Protein AF-A0A7S3LJP5-F1 (afdb_monomer_lite)

pLDDT: mean 74.24, std 19.06, range [26.47, 93.88]

Structure (mmCIF, N/CA/C/O backbone):
data_AF-A0A7S3LJP5-F1
#
_entry.id   AF-A0A7S3LJP5-F1
#
loop_
_atom_site.group_PDB
_atom_site.id
_atom_site.type_symbol
_atom_site.label_atom_id
_atom_site.label_alt_id
_atom_site.label_comp_id
_atom_site.label_asym_id
_atom_site.label_entity_id
_atom_site.label_seq_id
_atom_site.pdbx_PDB_ins_code
_atom_site.Cartn_x
_atom_site.Cartn_y
_atom_site.Cartn_z
_atom_site.occupancy
_atom_site.B_iso_or_equiv
_atom_site.auth_seq_id
_atom_site.auth_comp_id
_atom_site.auth_asym_id
_atom_site.auth_atom_id
_atom_site.pdbx_PDB_model_num
ATOM 1 N N . ARG A 1 1 ? -0.929 -14.213 -9.282 1.00 61.06 1 ARG A N 1
ATOM 2 C CA . ARG A 1 1 ? -0.281 -12.940 -9.668 1.00 61.06 1 ARG A CA 1
ATOM 3 C C . ARG A 1 1 ? 0.395 -12.450 -8.406 1.00 61.06 1 ARG A C 1
ATOM 5 O O . ARG A 1 1 ? -0.305 -12.354 -7.408 1.00 61.06 1 ARG A O 1
ATOM 12 N N . GLY A 1 2 ? 1.720 -12.349 -8.430 1.00 76.56 2 GLY A N 1
ATOM 13 C CA . GLY A 1 2 ? 2.537 -12.112 -7.245 1.00 76.56 2 GLY A CA 1
ATOM 14 C C . GLY A 1 2 ? 2.645 -10.634 -6.902 1.00 76.56 2 GLY A C 1
ATOM 15 O O . GLY A 1 2 ? 3.694 -10.044 -7.116 1.00 76.56 2 GLY A O 1
ATOM 16 N N . TRP A 1 3 ? 1.520 -10.016 -6.555 1.00 84.81 3 TRP A N 1
ATOM 17 C CA . TRP A 1 3 ? 1.423 -8.568 -6.349 1.00 84.81 3 TRP A CA 1
ATOM 18 C C . TRP A 1 3 ? 1.433 -8.180 -4.873 1.00 84.81 3 TRP A C 1
ATOM 20 O O . TRP A 1 3 ? 1.484 -6.995 -4.557 1.00 84.81 3 TRP A O 1
ATOM 30 N N . LEU A 1 4 ? 1.369 -9.147 -3.955 1.00 87.12 4 LEU A N 1
ATOM 31 C CA . LEU A 1 4 ? 1.368 -8.842 -2.526 1.00 87.12 4 LEU A CA 1
ATOM 32 C C . LEU A 1 4 ? 2.682 -8.193 -2.099 1.00 87.12 4 LEU A C 1
ATOM 34 O O . LEU A 1 4 ? 2.665 -7.384 -1.177 1.00 87.12 4 LEU A O 1
ATOM 38 N N . ILE A 1 5 ? 3.780 -8.483 -2.802 1.00 85.94 5 ILE A N 1
ATOM 39 C CA . ILE A 1 5 ? 5.076 -7.844 -2.565 1.00 85.94 5 ILE A CA 1
ATOM 40 C C . ILE A 1 5 ? 5.064 -6.319 -2.697 1.00 85.94 5 ILE A C 1
ATOM 42 O O . ILE A 1 5 ? 5.800 -5.658 -1.972 1.00 85.94 5 ILE A O 1
ATOM 46 N N . ASP A 1 6 ? 4.183 -5.771 -3.531 1.00 86.81 6 ASP A N 1
ATOM 47 C CA . ASP A 1 6 ? 4.029 -4.325 -3.705 1.00 86.81 6 ASP A CA 1
ATOM 48 C C . ASP A 1 6 ? 2.827 -3.790 -2.912 1.00 86.81 6 ASP A C 1
ATOM 50 O O . ASP A 1 6 ? 2.878 -2.720 -2.303 1.00 86.81 6 ASP A O 1
ATOM 54 N N . VAL A 1 7 ? 1.729 -4.553 -2.886 1.00 89.94 7 VAL A N 1
ATOM 55 C CA . VAL A 1 7 ? 0.455 -4.116 -2.299 1.00 89.94 7 VAL A CA 1
ATOM 56 C C . VAL A 1 7 ? 0.492 -4.101 -0.771 1.00 89.94 7 VAL A C 1
ATOM 58 O O . VAL A 1 7 ? -0.089 -3.197 -0.172 1.00 89.94 7 VAL A O 1
ATOM 61 N N . VAL A 1 8 ? 1.158 -5.065 -0.122 1.00 91.62 8 VAL A N 1
ATOM 62 C CA . VAL A 1 8 ? 1.223 -5.124 1.350 1.00 91.62 8 VAL A CA 1
ATOM 63 C C . VAL A 1 8 ? 1.988 -3.925 1.923 1.00 91.62 8 VAL A C 1
ATOM 65 O O . VAL A 1 8 ? 1.400 -3.231 2.755 1.00 91.62 8 VAL A O 1
ATOM 68 N N . PRO A 1 9 ? 3.218 -3.598 1.467 1.00 89.94 9 PRO A N 1
ATOM 69 C CA . PRO A 1 9 ? 3.922 -2.405 1.945 1.00 89.94 9 PRO A CA 1
ATOM 70 C C . PRO A 1 9 ? 3.154 -1.110 1.662 1.00 89.94 9 PRO A C 1
ATOM 72 O O . PRO A 1 9 ? 3.100 -0.215 2.504 1.00 89.94 9 PRO A O 1
ATOM 75 N N . PHE A 1 10 ? 2.507 -1.014 0.498 1.00 90.50 10 PHE A N 1
ATOM 76 C CA . PHE A 1 10 ? 1.682 0.140 0.148 1.00 90.50 10 PHE A CA 1
ATOM 77 C C . PHE A 1 10 ? 0.509 0.331 1.119 1.00 90.50 10 PHE A C 1
ATOM 79 O O . PHE A 1 10 ? 0.330 1.416 1.677 1.00 90.50 10 PHE A O 1
ATOM 86 N N . ALA A 1 11 ? -0.270 -0.726 1.363 1.00 90.75 11 ALA A N 1
ATOM 87 C CA . ALA A 1 11 ? -1.389 -0.682 2.297 1.00 90.75 11 ALA A CA 1
ATOM 88 C C . ALA A 1 11 ? -0.919 -0.384 3.729 1.00 90.75 11 ALA A C 1
ATOM 90 O O . ALA A 1 11 ? -1.556 0.408 4.425 1.00 90.75 11 ALA A O 1
ATOM 91 N N . ALA A 1 12 ? 0.213 -0.960 4.149 1.00 90.75 12 ALA A N 1
ATOM 92 C CA . ALA A 1 12 ? 0.811 -0.688 5.451 1.00 90.75 12 ALA A CA 1
ATOM 93 C C . ALA A 1 12 ? 1.151 0.798 5.616 1.00 90.75 12 ALA A C 1
ATOM 95 O O . ALA A 1 12 ? 0.753 1.403 6.606 1.00 90.75 12 ALA A O 1
ATOM 96 N N . LYS A 1 13 ? 1.784 1.428 4.621 1.00 89.50 13 LYS A N 1
ATOM 97 C CA . LYS A 1 13 ? 2.120 2.860 4.676 1.00 89.50 13 LYS A CA 1
ATOM 98 C C . LYS A 1 13 ? 0.893 3.768 4.762 1.00 89.50 13 LYS A C 1
ATOM 100 O O . LYS A 1 13 ? 0.928 4.762 5.482 1.00 89.50 13 LYS A O 1
ATOM 105 N N . ILE A 1 14 ? -0.199 3.424 4.076 1.00 87.75 14 ILE A N 1
ATOM 106 C CA . ILE A 1 14 ? -1.465 4.172 4.179 1.00 87.75 14 ILE A CA 1
ATOM 107 C C . ILE A 1 14 ? -2.067 4.032 5.579 1.00 87.75 14 ILE A C 1
ATOM 109 O O . ILE A 1 14 ? -2.486 5.023 6.173 1.00 87.75 14 ILE A O 1
ATOM 113 N N . LEU A 1 15 ? -2.105 2.812 6.115 1.00 88.19 15 LEU A N 1
ATOM 114 C CA . LEU A 1 15 ? -2.652 2.557 7.446 1.00 88.19 15 LEU A CA 1
ATOM 115 C C . LEU A 1 15 ? -1.804 3.198 8.550 1.00 88.19 15 LEU A C 1
ATOM 117 O O . LEU A 1 15 ? -2.359 3.722 9.509 1.00 88.19 15 LEU A O 1
ATOM 121 N N . GLU A 1 16 ? -0.479 3.225 8.405 1.00 87.56 16 GLU A N 1
ATOM 122 C CA . GLU A 1 16 ? 0.415 3.954 9.312 1.00 87.56 16 GLU A CA 1
ATOM 123 C C . GLU A 1 16 ? 0.081 5.448 9.366 1.00 87.56 16 GLU A C 1
ATOM 125 O O . GLU A 1 16 ? 0.088 6.030 10.448 1.00 87.56 16 GLU A O 1
ATOM 130 N N . ALA A 1 17 ? -0.263 6.063 8.231 1.00 84.12 17 ALA A N 1
ATOM 131 C CA . ALA A 1 17 ? -0.648 7.472 8.179 1.00 84.12 17 ALA A CA 1
ATOM 132 C C . ALA A 1 17 ? -1.980 7.763 8.898 1.00 84.12 17 ALA A C 1
ATOM 134 O O . ALA A 1 17 ? -2.222 8.900 9.295 1.00 84.12 17 ALA A O 1
ATOM 135 N N . ALA A 1 18 ? -2.826 6.750 9.112 1.00 80.31 18 ALA A N 1
ATOM 136 C CA . ALA A 1 18 ? -4.047 6.885 9.906 1.00 80.31 18 ALA A CA 1
ATOM 137 C C . ALA A 1 18 ? -3.777 6.924 11.423 1.00 80.31 18 ALA A C 1
ATOM 139 O O . ALA A 1 18 ? -4.673 7.247 12.208 1.00 80.31 18 ALA A O 1
ATOM 140 N N . LYS A 1 19 ? -2.550 6.615 11.867 1.00 80.44 19 LYS A N 1
ATOM 141 C CA . LYS A 1 19 ? -2.180 6.635 13.283 1.00 80.44 19 LYS A CA 1
ATOM 142 C C . LYS A 1 19 ? -2.375 8.033 13.874 1.00 80.44 19 LYS A C 1
ATOM 144 O O . LYS A 1 19 ? -1.757 8.998 13.442 1.00 80.44 19 LYS A O 1
ATOM 149 N N . GLY A 1 20 ? -3.185 8.116 14.927 1.00 73.75 20 GLY A N 1
ATOM 150 C CA . GLY A 1 20 ? -3.478 9.369 15.628 1.00 73.75 20 GLY A CA 1
ATOM 151 C C . GLY A 1 20 ? -4.727 10.091 15.121 1.00 73.75 20 GLY A C 1
ATOM 152 O O . GLY A 1 20 ? -5.210 10.986 15.810 1.00 73.75 20 GLY A O 1
ATOM 153 N N . VAL A 1 21 ? -5.307 9.664 13.993 1.00 79.62 21 VAL A N 1
ATOM 154 C CA . VAL A 1 21 ? -6.614 10.156 13.550 1.00 79.62 21 VAL A CA 1
ATOM 155 C C . VAL A 1 21 ? -7.706 9.435 14.337 1.00 79.62 21 VAL A C 1
ATOM 157 O O . VAL A 1 21 ? -7.790 8.208 14.347 1.00 79.62 21 VAL A O 1
ATOM 160 N N . THR A 1 22 ? -8.556 10.194 15.020 1.00 71.94 22 THR A N 1
ATOM 161 C CA . THR A 1 22 ? -9.568 9.653 15.944 1.00 71.94 22 THR A CA 1
ATOM 162 C C . THR A 1 22 ? -10.655 8.860 15.214 1.00 71.94 22 THR A C 1
ATOM 164 O O . THR A 1 22 ? -11.091 7.812 15.700 1.00 71.94 22 THR A O 1
ATOM 167 N N . VAL A 1 23 ? -11.037 9.316 14.017 1.00 72.38 23 VAL A N 1
ATOM 168 C CA . VAL A 1 23 ? -12.034 8.663 13.156 1.00 72.38 23 VAL A CA 1
ATOM 169 C C . VAL A 1 23 ? -11.498 7.363 12.569 1.00 72.38 23 VAL A C 1
ATOM 171 O O . VAL A 1 23 ? -12.218 6.369 12.543 1.00 72.38 23 VAL A O 1
ATOM 174 N N . PHE A 1 24 ? -10.230 7.335 12.156 1.00 74.81 24 PHE A N 1
ATOM 175 C CA . PHE A 1 24 ? -9.569 6.151 11.595 1.00 74.81 24 PHE A CA 1
ATOM 176 C C . PHE A 1 24 ? -8.773 5.376 12.652 1.00 74.81 24 PHE A C 1
ATOM 178 O O . PHE A 1 24 ? -7.705 4.831 12.380 1.00 74.81 24 PHE A O 1
ATOM 185 N N . SER A 1 25 ? -9.310 5.308 13.870 1.00 75.12 25 SER A N 1
ATOM 186 C CA . SER A 1 25 ? -8.752 4.460 14.919 1.00 75.12 25 SER A CA 1
ATOM 187 C C . SER A 1 25 ? -8.889 2.973 14.571 1.00 75.12 25 SER A C 1
ATOM 189 O O . SER A 1 25 ? -9.697 2.574 13.731 1.00 75.12 25 SER A O 1
ATOM 191 N N . SER A 1 26 ? -8.124 2.123 15.253 1.00 70.75 26 SER A N 1
ATOM 192 C CA . SER A 1 26 ? -8.177 0.661 15.109 1.00 70.75 26 SER A CA 1
ATOM 193 C C . SER A 1 26 ? -9.562 0.050 15.370 1.00 70.75 26 SER A C 1
ATOM 195 O O . SER A 1 26 ? -9.857 -1.045 14.892 1.00 70.75 26 SER A O 1
ATOM 197 N N . SER A 1 27 ? -10.429 0.775 16.079 1.00 74.12 27 SER A N 1
ATOM 198 C CA . SER A 1 27 ? -11.829 0.419 16.327 1.00 74.12 27 SER A CA 1
ATOM 199 C C . SER A 1 27 ? -12.769 0.759 15.164 1.00 74.12 27 SER A C 1
ATOM 201 O O . SER A 1 27 ? -13.913 0.304 15.158 1.00 74.12 27 SER A O 1
ATOM 203 N N . ASN A 1 28 ? -12.323 1.545 14.177 1.00 82.25 28 ASN A N 1
ATOM 204 C CA . ASN A 1 28 ? -13.119 1.881 13.002 1.00 82.25 28 ASN A CA 1
ATOM 205 C C . ASN A 1 28 ? -13.393 0.608 12.171 1.00 82.25 28 ASN A C 1
ATOM 207 O O . ASN A 1 28 ? -12.438 -0.088 11.818 1.00 82.25 28 ASN A O 1
ATOM 211 N N . PRO A 1 29 ? -14.653 0.303 11.799 1.00 84.31 29 PRO A N 1
ATOM 212 C CA . PRO A 1 29 ? -14.998 -0.908 11.049 1.00 84.31 29 PRO A CA 1
ATOM 213 C C . PRO A 1 29 ? -14.233 -1.086 9.731 1.00 84.31 29 PRO A C 1
ATOM 215 O O . PRO A 1 29 ? -13.926 -2.216 9.354 1.00 84.31 29 PRO A O 1
ATOM 218 N N . TRP A 1 30 ? -13.902 0.009 9.042 1.00 85.25 30 TRP A N 1
ATOM 219 C CA . TRP A 1 30 ? -13.143 -0.018 7.793 1.00 85.25 30 TRP A CA 1
ATOM 220 C C . TRP A 1 30 ? -11.675 -0.396 8.030 1.00 85.25 30 TRP A C 1
ATOM 222 O O . TRP A 1 30 ? -11.180 -1.343 7.416 1.00 85.25 30 TRP A O 1
ATOM 232 N N . ILE A 1 31 ? -11.007 0.271 8.982 1.00 87.44 31 ILE A N 1
ATOM 233 C CA . ILE A 1 31 ? -9.623 -0.047 9.381 1.00 87.44 31 ILE A CA 1
ATOM 234 C C . ILE A 1 31 ? -9.551 -1.472 9.924 1.00 87.44 31 ILE A C 1
ATOM 236 O O . ILE A 1 31 ? -8.704 -2.259 9.504 1.00 87.44 31 ILE A O 1
ATOM 240 N N . ARG A 1 32 ? -10.487 -1.836 10.804 1.00 88.25 32 ARG A N 1
ATOM 241 C CA . ARG A 1 32 ? -10.584 -3.176 11.378 1.00 88.25 32 ARG A CA 1
ATOM 242 C C . ARG A 1 32 ? -10.767 -4.229 10.292 1.00 88.25 32 ARG A C 1
ATOM 244 O O . ARG A 1 32 ? -10.040 -5.212 10.303 1.00 88.25 32 ARG A O 1
ATOM 251 N N . GLY A 1 33 ? -11.652 -4.020 9.318 1.00 88.62 33 GLY A N 1
ATOM 252 C CA . GLY A 1 33 ? -11.829 -4.948 8.196 1.00 88.62 33 GLY A CA 1
ATOM 253 C C . GLY A 1 33 ? -10.546 -5.160 7.383 1.00 88.62 33 GLY A C 1
ATOM 254 O O . GLY A 1 33 ? -10.225 -6.293 7.008 1.00 88.62 33 GLY A O 1
ATOM 255 N N . LEU A 1 34 ? -9.771 -4.094 7.164 1.00 90.75 34 LEU A N 1
ATOM 256 C CA . LEU A 1 34 ? -8.486 -4.181 6.471 1.00 90.75 34 LEU A CA 1
ATOM 257 C C . LEU A 1 34 ? -7.438 -4.931 7.311 1.00 90.75 34 LEU A C 1
ATOM 259 O O . LEU A 1 34 ? -6.769 -5.823 6.792 1.00 90.75 34 LEU A O 1
ATOM 263 N N . LEU A 1 35 ? -7.360 -4.655 8.616 1.00 91.06 35 LEU A N 1
ATOM 264 C CA . LEU A 1 35 ? -6.489 -5.364 9.560 1.00 91.06 35 LEU A CA 1
ATOM 265 C C . LEU A 1 35 ? -6.834 -6.856 9.671 1.00 91.06 35 LEU A C 1
ATOM 267 O O . LEU A 1 35 ? -5.935 -7.690 9.627 1.00 91.06 35 LEU A O 1
ATOM 271 N N . MET A 1 36 ? -8.120 -7.215 9.738 1.00 91.25 36 MET A N 1
ATOM 272 C CA . MET A 1 36 ? -8.573 -8.614 9.744 1.00 91.25 36 MET A CA 1
ATOM 273 C C . MET A 1 36 ? -8.173 -9.340 8.453 1.00 91.25 36 MET A C 1
ATOM 275 O O . MET A 1 36 ? -7.797 -10.512 8.489 1.00 91.25 36 MET A O 1
ATOM 279 N N . THR A 1 37 ? -8.201 -8.633 7.318 1.00 92.19 37 THR A N 1
ATOM 280 C CA . THR A 1 37 ? -7.752 -9.167 6.023 1.00 92.19 37 THR A CA 1
ATOM 281 C C . THR A 1 37 ? -6.238 -9.378 5.995 1.00 92.19 37 THR A C 1
ATOM 283 O O . THR A 1 37 ? -5.770 -10.414 5.522 1.00 92.19 37 THR A O 1
ATOM 286 N N . LEU A 1 38 ? -5.456 -8.440 6.540 1.00 91.69 38 LEU A N 1
ATOM 287 C CA . LEU A 1 38 ? -4.004 -8.593 6.686 1.00 91.69 38 LEU A CA 1
ATOM 288 C C . LEU A 1 38 ? -3.643 -9.721 7.667 1.00 91.69 38 LEU A C 1
ATOM 290 O O . LEU A 1 38 ? -2.705 -10.471 7.409 1.00 91.69 38 LEU A O 1
ATOM 294 N N . ALA A 1 39 ? -4.416 -9.911 8.737 1.00 92.25 39 ALA A N 1
ATOM 295 C CA . ALA A 1 39 ? -4.256 -11.036 9.656 1.00 92.25 39 ALA A CA 1
ATOM 296 C C . ALA A 1 39 ? -4.585 -12.387 8.987 1.00 92.25 39 ALA A C 1
ATOM 298 O O . ALA A 1 39 ? -3.868 -13.368 9.188 1.00 92.25 39 ALA A O 1
ATOM 299 N N . GLU A 1 40 ? -5.615 -12.452 8.131 1.00 92.75 40 GLU A N 1
ATOM 300 C CA . GLU A 1 40 ? -5.8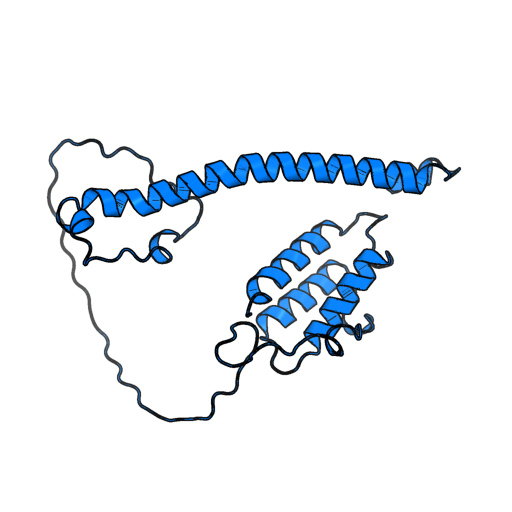89 -13.648 7.313 1.00 92.75 40 GLU A CA 1
ATOM 301 C C . GLU A 1 40 ? -4.723 -13.939 6.358 1.00 92.75 40 GLU A C 1
ATOM 303 O O . GLU A 1 40 ? -4.316 -15.092 6.214 1.00 92.75 40 GLU A O 1
ATOM 308 N N . LEU A 1 41 ? -4.136 -12.895 5.762 1.00 91.44 41 LEU A N 1
ATOM 309 C CA . LEU A 1 41 ? -2.968 -13.025 4.898 1.00 91.44 41 LEU A CA 1
ATOM 310 C C . LEU A 1 41 ? -1.742 -13.542 5.667 1.00 91.44 41 LEU A C 1
ATOM 312 O O . LEU A 1 41 ? -1.089 -14.476 5.206 1.00 91.44 41 LEU A O 1
ATOM 316 N N . TYR A 1 42 ? -1.462 -12.999 6.854 1.00 91.00 42 TYR A N 1
ATOM 317 C CA . TYR A 1 42 ? -0.357 -13.427 7.722 1.00 91.00 42 TYR A CA 1
ATOM 318 C C . TYR A 1 42 ? -0.398 -14.932 8.037 1.00 91.00 42 TYR A C 1
ATOM 320 O O . TYR A 1 42 ? 0.644 -15.598 8.100 1.00 91.00 42 TYR A O 1
ATOM 328 N N . ASN A 1 43 ? -1.605 -15.480 8.175 1.00 89.94 43 ASN A N 1
ATOM 329 C CA . ASN A 1 43 ? -1.838 -16.890 8.470 1.00 89.94 43 ASN A CA 1
ATOM 330 C C . ASN A 1 43 ? -1.748 -17.810 7.245 1.00 89.94 43 ASN A C 1
ATOM 332 O O . ASN A 1 43 ? -1.823 -19.030 7.407 1.00 89.94 43 ASN A O 1
ATOM 336 N N . LEU A 1 44 ? -1.551 -17.279 6.033 1.00 88.19 44 LEU A N 1
ATOM 337 C CA . LEU A 1 44 ? -1.350 -18.135 4.871 1.00 88.19 44 LEU A CA 1
ATOM 338 C C . LEU A 1 44 ? -0.050 -18.951 5.007 1.00 88.19 44 LEU A C 1
ATOM 340 O O . LEU A 1 44 ? 1.005 -18.405 5.375 1.00 88.19 44 LEU A O 1
ATOM 344 N N . PRO A 1 45 ? -0.103 -20.258 4.682 1.00 82.19 45 PRO A N 1
ATOM 345 C CA . PRO A 1 45 ? 1.094 -21.072 4.582 1.00 82.19 45 PRO A CA 1
ATOM 346 C C . PRO A 1 45 ? 1.972 -20.548 3.445 1.00 82.19 45 PRO A C 1
ATOM 348 O O . PRO A 1 45 ? 1.479 -20.015 2.450 1.00 82.19 45 PRO A O 1
ATOM 351 N N . ASP A 1 46 ? 3.283 -20.679 3.625 1.00 84.50 46 ASP A N 1
ATOM 352 C CA . ASP A 1 46 ? 4.301 -20.312 2.639 1.00 84.50 46 ASP A CA 1
ATOM 353 C C . ASP A 1 46 ? 4.337 -18.828 2.239 1.00 84.50 46 ASP A C 1
ATOM 355 O O . ASP A 1 46 ? 5.115 -18.465 1.362 1.00 84.50 46 ASP A O 1
ATOM 359 N N . LEU A 1 47 ? 3.569 -17.935 2.878 1.00 87.19 47 LEU A N 1
ATOM 360 C CA . LEU A 1 47 ? 3.710 -16.497 2.643 1.00 87.19 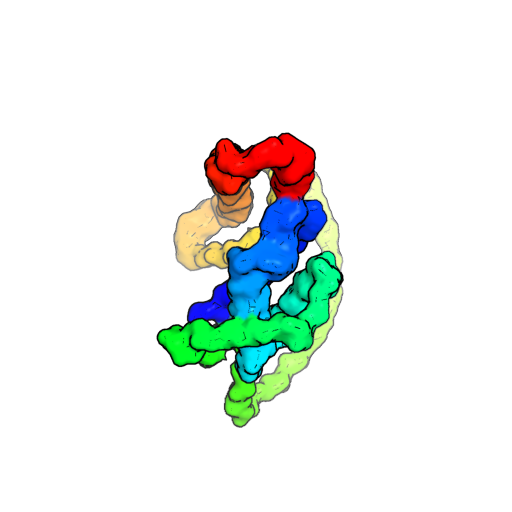47 LEU A CA 1
ATOM 361 C C . LEU A 1 47 ? 5.128 -16.049 3.018 1.00 87.19 47 LEU A C 1
ATOM 363 O O . LEU A 1 47 ? 5.628 -16.361 4.105 1.00 87.19 47 LEU A O 1
ATOM 367 N N . LYS A 1 48 ? 5.769 -15.300 2.119 1.00 89.62 48 LYS A N 1
ATOM 368 C CA . LYS A 1 48 ? 7.142 -14.829 2.297 1.00 89.62 48 LYS A CA 1
ATOM 369 C C . LYS A 1 48 ? 7.287 -14.008 3.580 1.00 89.62 48 LYS A C 1
ATOM 371 O O . LYS A 1 48 ? 6.484 -13.116 3.853 1.00 89.62 48 LYS A O 1
ATOM 376 N N . LEU A 1 49 ? 8.355 -14.277 4.335 1.00 88.69 49 LEU A N 1
ATOM 377 C CA . LEU A 1 49 ? 8.604 -13.649 5.638 1.00 88.69 49 LEU A CA 1
ATOM 378 C C . LEU A 1 49 ? 8.606 -12.119 5.577 1.00 88.69 49 LEU A C 1
ATOM 380 O O . LEU A 1 49 ? 8.056 -11.494 6.472 1.00 88.69 49 LEU A O 1
ATOM 384 N N . ASN A 1 50 ? 9.134 -11.519 4.506 1.00 88.44 50 ASN A N 1
ATOM 385 C CA . ASN A 1 50 ? 9.120 -10.063 4.331 1.00 88.44 50 ASN A CA 1
ATOM 386 C C . ASN A 1 50 ? 7.702 -9.476 4.454 1.00 88.44 50 ASN A C 1
ATOM 388 O O . ASN A 1 50 ? 7.524 -8.452 5.100 1.00 88.44 50 ASN A O 1
ATOM 392 N N . LEU A 1 51 ? 6.688 -10.152 3.901 1.00 91.38 51 LEU A N 1
ATOM 393 C CA . LEU A 1 51 ? 5.296 -9.696 3.972 1.00 91.38 51 LEU A CA 1
ATOM 394 C C . LEU A 1 51 ? 4.713 -9.876 5.372 1.00 91.38 51 LEU A C 1
ATOM 396 O O . LEU A 1 51 ? 3.965 -9.024 5.841 1.00 91.38 51 LEU A O 1
ATOM 400 N N . LYS A 1 52 ? 5.090 -10.956 6.065 1.00 92.00 52 LYS A N 1
ATOM 401 C CA . LYS A 1 52 ? 4.712 -11.167 7.468 1.00 92.00 52 LYS A CA 1
ATOM 402 C C . LYS A 1 52 ? 5.306 -10.091 8.376 1.00 92.00 52 LYS A C 1
ATOM 404 O O . LYS A 1 52 ? 4.592 -9.550 9.213 1.00 92.00 52 LYS A O 1
ATOM 409 N N . PHE A 1 53 ? 6.573 -9.739 8.165 1.00 93.88 53 PHE A N 1
ATOM 410 C CA . PHE A 1 53 ? 7.246 -8.688 8.923 1.00 93.88 53 PHE A CA 1
ATOM 411 C C . PHE A 1 53 ? 6.613 -7.314 8.708 1.00 93.88 53 PHE A C 1
ATOM 413 O O . PHE A 1 53 ? 6.388 -6.612 9.687 1.00 93.88 53 PHE A O 1
ATOM 420 N N . GLU A 1 54 ? 6.269 -6.949 7.471 1.00 92.62 54 GLU A N 1
ATOM 421 C CA . GLU A 1 54 ? 5.555 -5.693 7.187 1.00 92.62 54 GLU A CA 1
ATOM 422 C C . GLU A 1 54 ? 4.226 -5.605 7.955 1.00 92.62 54 GLU A C 1
ATOM 424 O O . GLU A 1 54 ? 3.930 -4.589 8.582 1.00 92.62 54 GLU A O 1
ATOM 429 N N . ILE A 1 55 ? 3.454 -6.698 7.999 1.00 93.12 55 ILE A N 1
ATOM 430 C CA . ILE A 1 55 ? 2.191 -6.755 8.755 1.00 93.12 55 ILE A CA 1
ATOM 431 C C . ILE A 1 55 ? 2.435 -6.628 10.271 1.00 93.12 55 ILE A C 1
ATOM 433 O O . ILE A 1 55 ? 1.695 -5.923 10.960 1.00 93.12 55 ILE A O 1
ATOM 437 N N . GLU A 1 56 ? 3.477 -7.269 10.808 1.00 92.56 56 GLU A N 1
ATOM 438 C CA . GLU A 1 56 ? 3.839 -7.146 12.228 1.00 92.56 56 GLU A CA 1
ATOM 439 C C . GLU A 1 56 ? 4.285 -5.728 12.602 1.00 92.56 56 GLU A C 1
ATOM 441 O O . GLU A 1 56 ? 3.890 -5.214 13.651 1.00 92.56 56 GLU A O 1
ATOM 446 N N . VAL A 1 57 ? 5.104 -5.094 11.758 1.00 92.56 57 VAL A N 1
ATOM 447 C CA . VAL A 1 57 ? 5.576 -3.717 11.958 1.00 92.56 57 VAL A CA 1
ATOM 448 C C . VAL A 1 57 ? 4.402 -2.748 11.924 1.00 92.56 57 VAL A C 1
ATOM 450 O O . VAL A 1 57 ? 4.289 -1.919 12.824 1.00 92.56 57 VAL A O 1
ATOM 453 N N . LEU A 1 58 ? 3.481 -2.906 10.971 1.00 91.75 58 LEU A N 1
ATOM 454 C CA . LEU A 1 58 ? 2.251 -2.123 10.911 1.00 91.75 58 LEU A CA 1
ATOM 455 C C . LEU A 1 58 ? 1.446 -2.221 12.216 1.00 91.75 58 LEU A C 1
ATOM 457 O O . LEU A 1 58 ? 1.071 -1.196 12.785 1.00 91.75 58 LEU A O 1
ATOM 461 N N . CYS A 1 59 ? 1.192 -3.437 12.712 1.00 90.12 59 CYS A N 1
ATOM 462 C CA . CYS A 1 59 ? 0.409 -3.633 13.936 1.00 90.12 59 CYS A CA 1
ATOM 463 C C . CYS A 1 59 ? 1.092 -2.981 15.148 1.00 90.12 59 CYS A C 1
ATOM 465 O O . CYS A 1 59 ? 0.450 -2.236 15.891 1.00 90.12 59 CYS A O 1
ATOM 467 N N . LYS A 1 60 ? 2.415 -3.158 15.287 1.00 89.81 60 LYS A N 1
ATOM 468 C CA . LYS A 1 60 ? 3.216 -2.481 16.322 1.00 89.81 60 LYS A CA 1
ATOM 469 C C . LYS A 1 60 ? 3.135 -0.962 16.200 1.00 89.81 60 LYS A C 1
ATOM 471 O O . LYS A 1 60 ? 2.967 -0.276 17.206 1.00 89.81 60 LYS A O 1
ATOM 476 N N . ASN A 1 61 ? 3.204 -0.431 14.981 1.00 88.69 61 ASN A N 1
ATOM 477 C CA . ASN A 1 61 ? 3.112 1.002 14.731 1.00 88.69 61 ASN A CA 1
ATOM 478 C C . ASN A 1 61 ? 1.740 1.554 15.119 1.00 88.69 61 ASN A C 1
ATOM 480 O O . ASN A 1 61 ? 1.681 2.646 15.682 1.00 88.69 61 ASN A O 1
ATOM 484 N N . LEU A 1 62 ? 0.664 0.801 14.910 1.00 86.81 62 LEU A N 1
ATOM 485 C CA . LEU A 1 62 ? -0.687 1.165 15.341 1.00 86.81 62 LEU A CA 1
ATOM 486 C C . LEU A 1 62 ? -0.949 0.931 16.841 1.00 86.81 62 LEU A C 1
ATOM 488 O O . LEU A 1 62 ? -1.989 1.356 17.337 1.00 86.81 62 LEU A O 1
ATOM 492 N N . GLY A 1 63 ? -0.019 0.303 17.569 1.00 85.12 63 GLY A N 1
ATOM 493 C CA . GLY A 1 63 ? -0.176 -0.021 18.990 1.00 85.12 63 GLY A CA 1
ATOM 494 C C . GLY A 1 63 ? -1.142 -1.180 19.247 1.00 85.12 63 GLY A C 1
ATOM 495 O O . GLY A 1 63 ? -1.812 -1.195 20.274 1.00 85.12 63 GLY A O 1
ATOM 496 N N . ILE A 1 64 ? -1.244 -2.120 18.305 1.00 86.62 64 ILE A N 1
ATOM 497 C CA . ILE A 1 64 ? -2.139 -3.281 18.364 1.00 86.62 64 ILE A CA 1
ATOM 498 C C . ILE A 1 64 ? -1.288 -4.550 18.342 1.00 86.62 64 ILE A C 1
ATOM 500 O O . ILE A 1 64 ? -0.325 -4.647 17.575 1.00 86.62 64 ILE A O 1
ATOM 504 N N . GLU A 1 65 ? -1.655 -5.558 19.127 1.00 86.75 65 GLU A N 1
ATOM 505 C CA . GLU A 1 65 ? -1.052 -6.878 18.993 1.00 86.75 65 GLU A CA 1
ATOM 506 C C . GLU A 1 65 ? -1.729 -7.663 17.867 1.00 86.75 65 GLU A C 1
ATOM 508 O O . GLU A 1 65 ? -2.949 -7.802 17.822 1.00 86.75 65 GLU A O 1
ATOM 513 N N . LEU A 1 66 ? -0.932 -8.240 16.963 1.00 87.56 66 LEU A N 1
ATOM 514 C CA . LEU A 1 66 ? -1.449 -9.041 15.846 1.00 87.56 66 LEU A CA 1
ATOM 515 C C . LEU A 1 66 ? -2.324 -10.222 16.313 1.00 87.56 66 LEU A C 1
ATOM 517 O O . LEU A 1 66 ? -3.203 -10.669 15.584 1.00 87.56 66 LEU A O 1
ATOM 521 N N . LYS A 1 67 ? -2.094 -10.712 17.535 1.00 86.94 67 LYS A N 1
ATOM 522 C CA . LYS A 1 67 ? -2.839 -11.820 18.149 1.00 86.94 67 LYS A CA 1
ATOM 523 C C . LYS A 1 67 ? -4.273 -11.449 18.526 1.00 86.94 67 LYS A C 1
ATOM 525 O O . LYS A 1 67 ? -5.127 -12.328 18.543 1.00 86.94 67 LYS A O 1
ATOM 530 N N . ASP A 1 68 ? -4.526 -10.172 18.797 1.00 86.81 68 ASP A N 1
ATOM 531 C CA . ASP A 1 68 ? -5.844 -9.675 19.204 1.00 86.81 68 ASP A CA 1
ATOM 532 C C . ASP A 1 68 ? -6.768 -9.447 18.000 1.00 86.81 68 ASP A C 1
ATOM 534 O O . ASP A 1 68 ? -7.976 -9.239 18.142 1.00 86.81 68 ASP A O 1
ATOM 538 N N . ILE A 1 69 ? -6.206 -9.481 16.790 1.00 87.50 69 ILE A N 1
ATOM 539 C CA . ILE A 1 69 ? -6.946 -9.300 15.549 1.00 87.50 69 ILE A CA 1
ATOM 540 C C . ILE A 1 69 ? -7.487 -10.659 15.110 1.00 87.50 69 ILE A C 1
ATOM 542 O O . ILE A 1 69 ? -6.745 -11.526 14.652 1.00 87.50 69 ILE A O 1
ATOM 546 N N . GLU A 1 70 ? -8.805 -10.828 15.196 1.00 87.88 70 GLU A N 1
ATOM 547 C CA . GLU A 1 70 ? -9.472 -11.996 14.624 1.00 87.88 70 GLU A CA 1
ATOM 548 C C . GLU A 1 70 ? -9.317 -11.991 13.086 1.00 87.88 70 GLU A C 1
ATOM 550 O O . GLU A 1 70 ? -9.767 -11.046 12.432 1.00 87.88 70 GLU A O 1
ATOM 555 N N . PRO A 1 71 ? -8.696 -13.014 12.471 1.00 90.44 71 PRO A N 1
ATOM 556 C CA . PRO A 1 71 ? -8.518 -13.061 11.023 1.00 90.44 71 PRO A CA 1
ATOM 557 C C . PRO A 1 71 ? -9.854 -13.137 10.280 1.00 90.44 71 PRO A C 1
ATOM 559 O O . PRO A 1 71 ? -10.789 -13.817 10.712 1.00 90.44 71 PRO A O 1
ATOM 562 N N . SER A 1 72 ? -9.940 -12.502 9.110 1.00 89.56 72 SER A N 1
ATOM 563 C CA . SER A 1 72 ? -11.108 -12.664 8.244 1.00 89.56 72 SER A CA 1
ATOM 564 C C . SER A 1 72 ? -11.191 -14.071 7.629 1.00 89.56 72 SER A C 1
ATOM 566 O O . SER A 1 72 ? -10.288 -14.896 7.762 1.00 89.56 72 SER A O 1
ATOM 568 N N . LYS A 1 73 ? -12.311 -14.363 6.953 1.00 88.25 73 LYS A N 1
ATOM 569 C CA . LYS A 1 73 ? -12.557 -15.623 6.217 1.00 88.25 73 LYS A CA 1
ATOM 570 C C . LYS A 1 73 ? -12.845 -15.366 4.732 1.00 88.25 73 LYS A C 1
ATOM 572 O O . LYS A 1 73 ? -13.679 -16.035 4.116 1.00 88.25 73 LYS A O 1
ATOM 577 N N . LEU A 1 74 ? -12.232 -14.329 4.169 1.00 84.56 74 LEU A N 1
ATOM 578 C CA . LEU A 1 74 ? -12.504 -13.833 2.822 1.00 84.56 74 LEU A CA 1
ATOM 579 C C . LEU A 1 74 ? -11.637 -14.521 1.765 1.00 84.56 74 LEU A C 1
ATOM 581 O O . LEU A 1 74 ? -12.123 -14.763 0.657 1.00 84.56 74 LEU A O 1
ATOM 585 N N . LEU A 1 75 ? -10.390 -14.873 2.089 1.00 82.38 75 LEU A N 1
ATOM 586 C CA . LEU A 1 75 ? -9.443 -15.465 1.137 1.00 82.38 75 LEU A CA 1
ATOM 587 C C . LEU A 1 75 ? -9.863 -16.874 0.708 1.00 82.38 75 LEU A C 1
ATOM 589 O O . LEU A 1 75 ? -9.651 -17.261 -0.437 1.00 82.38 75 LEU A O 1
ATOM 593 N N . HIS A 1 76 ? -10.555 -17.605 1.581 1.00 78.50 76 HIS A N 1
ATOM 594 C CA . HIS A 1 76 ? -11.054 -18.958 1.325 1.00 78.50 76 HIS A CA 1
ATOM 595 C C . HIS A 1 76 ? -12.055 -19.040 0.160 1.00 78.50 76 HIS A C 1
ATOM 597 O O . HIS A 1 76 ? -12.170 -20.079 -0.487 1.00 78.50 76 HIS A O 1
ATOM 603 N N . LYS A 1 77 ? -12.773 -17.946 -0.124 1.00 81.62 77 LYS A N 1
ATOM 604 C CA . LYS A 1 77 ? -13.740 -17.849 -1.233 1.00 81.62 77 LYS A CA 1
ATOM 605 C C . LYS A 1 77 ? -13.102 -17.368 -2.540 1.00 81.62 77 LYS A C 1
ATOM 607 O O . LYS A 1 77 ? -13.792 -17.247 -3.550 1.00 81.62 77 LYS A O 1
ATOM 612 N N . ARG A 1 78 ? -11.811 -17.025 -2.529 1.00 81.38 78 ARG A N 1
ATOM 613 C CA . ARG A 1 78 ? -11.086 -16.507 -3.693 1.00 81.38 78 ARG A CA 1
ATOM 614 C C . ARG A 1 78 ? -10.322 -17.628 -4.392 1.00 81.38 78 ARG A C 1
ATOM 616 O O . ARG A 1 78 ? -9.968 -18.642 -3.797 1.00 81.38 78 ARG A O 1
ATOM 623 N N . GLN A 1 79 ? -10.062 -17.435 -5.681 1.00 77.12 79 GLN A N 1
ATOM 624 C CA . GLN A 1 79 ? -9.257 -18.368 -6.461 1.00 77.12 79 GLN A CA 1
ATOM 625 C C . GLN A 1 79 ? -7.838 -18.441 -5.885 1.00 77.12 79 GLN A C 1
ATOM 627 O O . GLN A 1 79 ? -7.186 -17.409 -5.711 1.00 77.12 79 GLN A O 1
ATOM 632 N N . LYS A 1 80 ? -7.348 -19.659 -5.621 1.00 75.94 80 LYS A N 1
ATOM 633 C CA . LYS A 1 80 ? -5.975 -19.853 -5.148 1.00 75.94 80 LYS A CA 1
ATOM 634 C C . LYS A 1 80 ? -4.991 -19.338 -6.205 1.00 75.94 80 LYS A C 1
ATOM 636 O O . LYS A 1 80 ? -5.106 -19.716 -7.376 1.00 75.94 80 LYS A O 1
ATOM 641 N N . PRO A 1 81 ? -4.032 -18.480 -5.829 1.00 75.44 81 PRO A N 1
ATOM 642 C CA . PRO A 1 81 ? -3.031 -18.008 -6.766 1.00 75.44 81 PRO A CA 1
ATOM 643 C C . PRO A 1 81 ? -2.155 -19.176 -7.226 1.00 75.44 81 PRO A C 1
ATOM 645 O O . PRO A 1 81 ? -1.865 -20.097 -6.465 1.00 75.44 81 PRO A O 1
ATOM 648 N N . ARG A 1 82 ? -1.698 -19.121 -8.481 1.00 74.31 82 ARG A N 1
ATOM 649 C CA . ARG A 1 82 ? -0.634 -20.010 -8.954 1.00 74.31 82 ARG A CA 1
ATOM 650 C C . ARG A 1 82 ? 0.606 -19.754 -8.095 1.00 74.31 82 ARG A C 1
ATOM 652 O O . ARG A 1 82 ? 1.034 -18.604 -7.988 1.00 74.31 82 ARG A O 1
ATOM 659 N N . LEU A 1 83 ? 1.101 -20.802 -7.442 1.00 74.88 83 LEU A N 1
ATOM 660 C CA . LEU A 1 83 ? 2.257 -20.738 -6.545 1.00 74.88 83 LEU A CA 1
ATOM 661 C C . LEU A 1 83 ? 3.563 -20.783 -7.339 1.00 74.88 83 LEU A C 1
ATOM 663 O O . LEU A 1 83 ? 4.490 -20.049 -7.035 1.00 74.88 83 LEU A O 1
ATOM 667 N N . ASP A 1 84 ? 3.598 -21.582 -8.402 1.00 72.06 84 ASP A N 1
ATOM 668 C CA . ASP A 1 84 ? 4.763 -21.741 -9.268 1.00 72.06 84 ASP A CA 1
ATOM 669 C C . ASP A 1 84 ? 5.212 -20.405 -9.895 1.00 72.06 84 ASP A C 1
ATOM 671 O O . ASP A 1 84 ? 4.416 -19.720 -10.548 1.00 72.06 84 ASP A O 1
ATOM 675 N N . GLY A 1 85 ? 6.467 -20.018 -9.640 1.00 70.06 85 GLY A N 1
ATOM 676 C CA . GLY A 1 85 ? 7.048 -18.734 -10.053 1.00 70.06 85 GLY A CA 1
ATOM 677 C C . GLY A 1 85 ? 6.478 -17.492 -9.353 1.00 70.06 85 GLY A C 1
ATOM 678 O O . GLY A 1 85 ? 6.672 -16.379 -9.841 1.00 70.06 85 GLY A O 1
ATOM 679 N N . ASN A 1 86 ? 5.743 -17.642 -8.245 1.00 82.00 86 ASN A N 1
ATOM 680 C CA . ASN A 1 86 ? 5.109 -16.519 -7.560 1.00 82.00 86 ASN A CA 1
ATOM 681 C C . ASN A 1 86 ? 6.048 -15.872 -6.517 1.00 82.00 86 ASN A C 1
ATOM 683 O O . ASN A 1 86 ? 6.414 -16.543 -5.554 1.00 82.00 86 ASN A O 1
ATOM 687 N N . PRO A 1 87 ? 6.395 -14.575 -6.645 1.00 80.12 87 PRO A N 1
ATOM 688 C CA . PRO A 1 87 ? 7.271 -13.882 -5.694 1.00 80.12 87 PRO A CA 1
ATOM 689 C C . PRO A 1 87 ? 6.681 -13.700 -4.283 1.00 80.12 87 PRO A C 1
ATOM 691 O O . PRO A 1 87 ? 7.443 -13.421 -3.353 1.00 80.12 87 PRO A O 1
ATOM 694 N N . ASP A 1 88 ? 5.365 -13.866 -4.112 1.00 83.31 88 ASP A N 1
ATOM 695 C CA . ASP A 1 88 ? 4.668 -13.679 -2.831 1.00 83.31 88 ASP A CA 1
ATOM 696 C C . ASP A 1 88 ? 4.828 -14.878 -1.877 1.00 83.31 88 ASP A C 1
ATOM 698 O O . ASP A 1 88 ? 4.698 -14.725 -0.659 1.00 83.31 88 ASP A O 1
ATOM 702 N N . PHE A 1 89 ? 5.108 -16.074 -2.414 1.00 84.81 89 PHE A N 1
ATOM 703 C CA . PHE A 1 89 ? 5.122 -17.330 -1.661 1.00 84.81 89 PHE A CA 1
ATOM 704 C C . PHE A 1 89 ? 6.459 -18.064 -1.795 1.00 84.81 89 PHE A C 1
ATOM 706 O O . PHE A 1 89 ? 7.079 -18.105 -2.855 1.00 84.81 89 PHE A O 1
ATOM 713 N N . ASN A 1 90 ? 6.892 -18.694 -0.709 1.00 76.75 90 ASN A N 1
ATOM 714 C CA . ASN A 1 90 ? 8.072 -19.539 -0.650 1.00 76.75 90 ASN A CA 1
ATOM 715 C C . ASN A 1 90 ? 7.720 -20.924 -1.212 1.00 76.75 90 ASN A C 1
ATOM 717 O O . ASN A 1 90 ? 7.366 -21.846 -0.480 1.00 76.75 90 ASN A O 1
ATOM 721 N N . VAL A 1 91 ? 7.788 -21.084 -2.533 1.00 69.62 91 VAL A N 1
ATOM 722 C CA . VAL A 1 91 ? 7.609 -22.404 -3.147 1.00 69.62 91 VAL A CA 1
ATOM 723 C C . VAL A 1 91 ? 8.805 -23.270 -2.770 1.00 69.62 91 VAL A C 1
ATOM 725 O O . VAL A 1 91 ? 9.932 -22.993 -3.182 1.00 69.62 91 VAL A O 1
ATOM 728 N N . LYS A 1 92 ? 8.575 -24.344 -2.006 1.00 57.94 92 LYS A N 1
ATOM 729 C CA . LYS A 1 92 ? 9.541 -25.443 -1.922 1.00 57.94 92 LYS A CA 1
ATOM 730 C C . LYS A 1 92 ? 9.638 -26.056 -3.317 1.00 57.94 92 LYS A C 1
ATOM 732 O O . LYS A 1 92 ? 8.785 -26.850 -3.703 1.00 57.94 92 LYS A O 1
ATOM 737 N N . ALA A 1 93 ? 10.638 -25.642 -4.090 1.00 48.72 93 ALA A N 1
ATOM 738 C CA . ALA A 1 93 ? 10.980 -26.327 -5.324 1.00 48.72 93 ALA A CA 1
ATOM 739 C C . ALA A 1 93 ? 11.222 -27.814 -4.997 1.00 48.72 93 ALA A C 1
ATOM 741 O O . ALA A 1 93 ? 11.917 -28.106 -4.017 1.00 48.72 93 ALA A O 1
ATOM 742 N N . PRO A 1 94 ? 10.682 -28.769 -5.772 1.00 40.47 94 PRO A N 1
ATOM 743 C CA . PRO A 1 94 ? 11.214 -30.119 -5.757 1.00 40.47 94 PRO A CA 1
ATOM 744 C C . PRO A 1 94 ? 12.691 -30.018 -6.141 1.00 40.47 94 PRO A C 1
ATOM 746 O O . PRO A 1 94 ? 13.033 -29.410 -7.155 1.00 40.47 94 PRO A O 1
ATOM 749 N N . VAL A 1 95 ? 13.563 -30.561 -5.294 1.00 41.62 95 VAL A N 1
ATOM 750 C CA . VAL A 1 95 ? 15.008 -30.601 -5.520 1.00 41.62 95 VAL A CA 1
ATOM 751 C C . VAL A 1 95 ? 15.274 -31.387 -6.805 1.00 41.62 95 VAL A C 1
ATOM 753 O O . VAL A 1 95 ? 15.259 -32.613 -6.802 1.00 41.62 95 VAL A O 1
ATOM 756 N N . ALA A 1 96 ? 15.525 -30.678 -7.901 1.00 37.69 96 ALA A N 1
ATOM 757 C CA . ALA A 1 96 ? 16.229 -31.204 -9.058 1.00 37.69 96 ALA A CA 1
ATOM 758 C C . ALA A 1 96 ? 17.616 -30.555 -9.057 1.00 37.69 96 ALA A C 1
ATOM 760 O O . ALA A 1 96 ? 17.778 -29.370 -9.339 1.00 37.69 96 ALA A O 1
ATOM 761 N N . ALA A 1 97 ? 18.596 -31.342 -8.619 1.00 42.53 97 ALA A N 1
ATOM 762 C CA . ALA A 1 97 ? 20.004 -30.993 -8.577 1.00 42.53 97 ALA A CA 1
ATOM 763 C C . ALA A 1 97 ? 20.533 -30.640 -9.972 1.00 42.53 97 ALA A C 1
ATOM 765 O O . ALA A 1 97 ? 20.273 -31.388 -10.908 1.00 42.53 97 ALA A O 1
ATOM 766 N N . GLN A 1 98 ? 21.326 -29.568 -10.077 1.00 37.00 98 GLN A N 1
ATOM 767 C CA . GLN A 1 98 ? 22.417 -29.393 -11.049 1.00 37.00 98 GLN A CA 1
ATOM 768 C C . GLN A 1 98 ? 23.300 -28.183 -10.642 1.00 37.00 98 GLN A C 1
ATOM 770 O O . GLN A 1 98 ? 22.848 -27.343 -9.863 1.00 37.00 98 GLN A O 1
ATOM 775 N N . PRO A 1 99 ? 24.589 -28.144 -11.036 1.00 41.12 99 PRO A N 1
ATOM 776 C CA . PRO A 1 99 ? 25.698 -27.926 -10.104 1.00 41.12 99 PRO A CA 1
ATOM 777 C C . PRO A 1 99 ? 26.313 -26.520 -10.148 1.00 41.12 99 PRO A C 1
ATOM 779 O O . PRO A 1 99 ? 26.255 -25.812 -11.150 1.00 41.12 99 PRO A O 1
ATOM 782 N N . GLN A 1 100 ? 26.979 -26.179 -9.042 1.00 32.72 100 GLN A N 1
ATOM 783 C CA . GLN A 1 100 ? 27.877 -25.037 -8.876 1.00 32.72 100 GLN A CA 1
ATOM 784 C C . GLN A 1 100 ? 29.053 -25.070 -9.866 1.00 32.72 100 GLN A C 1
ATOM 786 O O . GLN A 1 100 ? 29.718 -26.094 -10.008 1.00 32.72 100 GLN A O 1
ATOM 791 N N . ALA A 1 101 ? 29.400 -23.906 -10.418 1.00 29.78 101 ALA A N 1
ATOM 792 C CA . ALA A 1 101 ? 30.770 -23.584 -10.801 1.00 29.78 101 ALA A CA 1
ATOM 793 C C . ALA A 1 101 ? 31.047 -22.103 -10.505 1.00 29.78 101 ALA A C 1
ATOM 795 O O . ALA A 1 101 ? 30.404 -21.198 -11.030 1.00 29.78 101 ALA A O 1
ATOM 796 N N . SER A 1 102 ? 31.990 -21.894 -9.598 1.00 32.28 102 SER A N 1
ATOM 797 C CA . SER A 1 102 ? 32.579 -20.632 -9.165 1.00 32.28 102 SER A CA 1
ATOM 798 C C . SER A 1 102 ? 33.789 -20.258 -10.024 1.00 32.28 102 SER A C 1
ATOM 800 O O . SER A 1 102 ? 34.610 -21.132 -10.297 1.00 32.28 102 SER A O 1
ATOM 802 N N . SER A 1 103 ? 33.997 -18.968 -10.302 1.00 30.00 103 SER A N 1
ATOM 803 C CA . SER A 1 103 ? 35.348 -18.411 -10.482 1.00 30.00 103 SER A CA 1
ATOM 804 C C . SER A 1 103 ? 35.390 -16.887 -10.304 1.00 30.00 103 SER A C 1
ATOM 806 O O . SER A 1 103 ? 34.523 -16.143 -10.753 1.00 30.00 103 SER A O 1
ATOM 808 N N . HIS A 1 104 ? 36.418 -16.468 -9.567 1.00 28.55 104 HIS A N 1
ATOM 809 C CA . HIS A 1 104 ? 36.773 -15.118 -9.125 1.00 28.55 104 HIS A CA 1
ATOM 810 C C . HIS A 1 104 ? 37.837 -14.484 -10.051 1.00 28.55 104 HIS A C 1
ATOM 812 O O . HIS A 1 104 ? 38.432 -15.183 -10.867 1.00 28.55 104 HIS A O 1
ATOM 818 N N . SER A 1 105 ? 38.179 -13.218 -9.744 1.00 29.66 105 SER A N 1
ATOM 819 C CA . SER A 1 105 ? 39.360 -12.400 -10.134 1.00 29.66 105 SER A CA 1
ATOM 820 C C . SER A 1 105 ? 39.270 -11.660 -11.484 1.00 29.66 105 SER A C 1
ATOM 822 O O . SER A 1 105 ? 38.708 -12.188 -12.429 1.00 29.66 105 SER A O 1
ATOM 824 N N . GLY A 1 106 ? 39.742 -10.419 -11.670 1.00 26.47 106 GLY A N 1
ATOM 825 C CA . GLY A 1 106 ? 40.507 -9.474 -10.846 1.00 26.47 106 GLY A CA 1
ATOM 826 C C . GLY A 1 106 ? 40.659 -8.112 -11.572 1.00 26.47 106 GLY A C 1
ATOM 827 O O . GLY A 1 106 ? 40.224 -7.958 -12.709 1.00 26.47 106 GLY A O 1
ATOM 828 N N . MET A 1 107 ? 41.235 -7.128 -10.873 1.00 30.06 107 MET A N 1
ATOM 829 C CA . MET A 1 107 ? 41.494 -5.719 -11.249 1.00 30.06 107 MET A CA 1
ATOM 830 C C . MET A 1 107 ? 42.195 -5.471 -12.600 1.00 30.06 107 MET A C 1
ATOM 832 O O . MET A 1 107 ? 43.162 -6.163 -12.893 1.00 30.06 107 MET A O 1
ATOM 836 N N . GLN A 1 108 ? 41.873 -4.352 -13.278 1.00 28.56 108 GLN A N 1
ATOM 837 C CA . GLN A 1 108 ? 42.876 -3.350 -13.703 1.00 28.56 108 GLN A CA 1
ATOM 838 C C . GLN A 1 108 ? 42.280 -2.027 -14.231 1.00 28.56 108 GLN A C 1
ATOM 840 O O . GLN A 1 108 ? 41.112 -1.918 -14.585 1.00 28.56 108 GLN A O 1
ATOM 845 N N . GLN A 1 109 ? 43.143 -1.018 -14.210 1.00 30.95 109 GLN A N 1
ATOM 846 C CA . GLN A 1 109 ? 42.969 0.433 -14.231 1.00 30.95 109 GLN A CA 1
ATOM 847 C C . GLN A 1 109 ? 43.533 1.005 -15.540 1.00 30.95 109 GLN A C 1
ATOM 849 O O . GLN A 1 109 ? 44.618 0.576 -15.912 1.00 30.95 109 GLN A O 1
ATOM 854 N N . GLN A 1 110 ? 42.915 2.020 -16.169 1.00 30.38 110 GLN A N 1
ATOM 855 C CA . GLN A 1 110 ? 43.685 3.061 -16.880 1.00 30.38 110 GLN A CA 1
ATOM 856 C C . GLN A 1 110 ? 42.878 4.321 -17.232 1.00 30.38 110 GLN A C 1
ATOM 858 O O . GLN A 1 110 ? 41.753 4.259 -17.721 1.00 30.38 110 GLN A O 1
ATOM 863 N N . ALA A 1 111 ? 43.510 5.469 -16.989 1.00 29.78 111 ALA A N 1
ATOM 864 C CA . ALA A 1 111 ? 43.121 6.802 -17.433 1.00 29.78 111 ALA A CA 1
ATOM 865 C C . ALA A 1 111 ? 43.582 7.063 -18.880 1.00 29.78 111 ALA A C 1
ATOM 867 O O . ALA A 1 111 ? 44.616 6.526 -19.264 1.00 29.78 111 ALA A O 1
ATOM 868 N N . SER A 1 112 ? 42.897 7.941 -19.632 1.00 29.52 112 SER A N 1
ATOM 869 C CA . SER A 1 112 ? 43.497 9.141 -20.257 1.00 29.52 112 SER A CA 1
ATOM 870 C C . SER A 1 112 ? 42.513 9.921 -21.154 1.00 29.52 112 SER A C 1
ATOM 872 O O . SER A 1 112 ? 41.638 9.345 -21.790 1.00 29.52 112 SER A O 1
ATOM 874 N N . ALA A 1 113 ? 42.802 11.222 -21.253 1.00 30.28 113 ALA A N 1
ATOM 875 C CA . ALA A 1 113 ? 42.545 12.167 -22.345 1.00 30.28 113 ALA A CA 1
ATOM 876 C C . ALA A 1 113 ? 41.187 12.898 -22.470 1.00 30.28 113 ALA A C 1
ATOM 878 O O . ALA A 1 113 ? 40.094 12.346 -22.481 1.00 30.28 113 ALA A O 1
ATOM 879 N N . LYS A 1 114 ? 41.349 14.216 -22.612 1.00 32.66 114 LYS A N 1
ATOM 880 C CA . LYS A 1 114 ? 40.404 15.333 -22.674 1.00 32.66 114 LYS A CA 1
ATOM 881 C C . LYS A 1 114 ? 40.533 15.961 -24.067 1.00 32.66 114 LYS A C 1
ATOM 883 O O . LYS A 1 114 ? 41.675 16.188 -24.451 1.00 32.66 114 LYS A O 1
ATOM 888 N N . ALA A 1 115 ? 39.421 16.265 -24.754 1.00 34.41 115 ALA A N 1
ATOM 889 C CA . ALA A 1 115 ? 39.148 17.414 -25.660 1.00 34.41 115 ALA A CA 1
ATOM 890 C C . ALA A 1 115 ? 37.855 17.133 -26.499 1.00 34.41 115 ALA A C 1
ATOM 892 O O . ALA A 1 115 ? 37.331 16.027 -26.407 1.00 34.41 115 ALA A O 1
ATOM 893 N N . PRO A 1 116 ? 37.255 18.103 -27.223 1.00 44.19 116 PRO A N 1
ATOM 894 C CA . PRO A 1 116 ? 36.194 18.954 -26.677 1.00 44.19 116 PRO A CA 1
ATOM 895 C C . PRO A 1 116 ? 34.921 19.027 -27.553 1.00 44.19 116 PRO A C 1
ATOM 897 O O . PRO A 1 116 ? 34.992 18.999 -28.773 1.00 44.19 116 PRO A O 1
ATOM 900 N N . GLY A 1 117 ? 33.778 19.267 -26.901 1.00 42.91 117 GLY A N 1
ATOM 901 C CA . GLY A 1 117 ? 32.550 19.771 -27.530 1.00 42.91 117 GLY A CA 1
ATOM 902 C C . GLY A 1 117 ? 31.590 18.696 -28.037 1.00 42.91 117 GLY A C 1
ATOM 903 O O . GLY A 1 117 ? 31.869 18.068 -29.040 1.00 42.91 117 GLY A O 1
ATOM 904 N N . ASP A 1 118 ? 30.462 18.512 -27.336 1.00 34.41 118 ASP A N 1
ATOM 905 C CA . ASP A 1 118 ? 29.133 18.344 -27.952 1.00 34.41 118 ASP A CA 1
ATOM 906 C C . ASP A 1 118 ? 28.043 18.093 -26.890 1.00 34.41 118 ASP A C 1
ATOM 908 O O . ASP A 1 118 ? 28.107 17.135 -26.122 1.00 34.41 118 ASP A O 1
ATOM 912 N N . LEU A 1 119 ? 27.054 18.996 -26.846 1.00 39.41 119 LEU A N 1
ATOM 913 C CA . LEU A 1 119 ? 25.632 18.838 -26.462 1.00 39.41 119 LEU A CA 1
ATOM 914 C C . LEU A 1 119 ? 25.230 18.107 -25.148 1.00 39.41 119 LEU A C 1
ATOM 916 O O . LEU A 1 119 ? 24.044 17.890 -24.912 1.00 39.41 119 LEU A O 1
ATOM 920 N N . ASN A 1 120 ? 26.160 17.754 -24.257 1.00 36.94 120 ASN A N 1
ATOM 921 C CA . ASN A 1 120 ? 25.927 16.753 -23.200 1.00 36.94 120 ASN A CA 1
ATOM 922 C C . ASN A 1 120 ? 25.445 17.265 -21.823 1.00 36.94 120 ASN A C 1
ATOM 924 O O . ASN A 1 120 ? 25.581 16.550 -20.831 1.00 36.94 120 ASN A O 1
ATOM 928 N N . SER A 1 121 ? 24.890 18.473 -21.703 1.00 37.25 121 SER A N 1
ATOM 929 C CA . SER A 1 121 ? 24.389 18.976 -20.413 1.00 37.25 121 SER A CA 1
ATOM 930 C C . SER A 1 121 ? 22.890 18.712 -20.232 1.00 37.25 121 SER A C 1
ATOM 932 O O . SER A 1 121 ? 22.095 19.641 -20.110 1.00 37.25 121 SER A O 1
ATOM 934 N N . ILE A 1 122 ? 22.490 17.439 -20.203 1.00 47.16 122 ILE A N 1
ATOM 935 C CA . ILE A 1 122 ? 21.254 17.051 -19.512 1.00 47.16 122 ILE A CA 1
ATOM 936 C C . ILE A 1 122 ? 21.700 16.516 -18.148 1.00 47.16 122 ILE A C 1
ATOM 938 O O . ILE A 1 122 ? 22.399 15.500 -18.120 1.00 47.16 122 ILE A O 1
ATOM 942 N N . PRO A 1 123 ? 21.356 17.172 -17.024 1.00 40.84 123 PRO A N 1
ATOM 943 C CA . PRO A 1 123 ? 21.657 16.631 -15.707 1.00 40.84 123 PRO A CA 1
ATOM 944 C C . PRO A 1 123 ? 20.999 15.255 -15.583 1.00 40.84 123 PRO A C 1
ATOM 946 O O . PRO A 1 123 ? 19.780 15.127 -15.694 1.00 40.84 123 PRO A O 1
ATOM 949 N N . ALA A 1 124 ? 21.811 14.217 -15.391 1.00 44.31 124 ALA A N 1
ATOM 950 C CA . ALA A 1 124 ? 21.363 12.849 -15.162 1.00 44.31 124 ALA A CA 1
ATOM 951 C C . ALA A 1 124 ? 20.964 12.648 -13.690 1.00 44.31 124 ALA A C 1
ATOM 953 O O . ALA A 1 124 ? 21.422 11.716 -13.037 1.00 44.31 124 ALA A O 1
ATOM 954 N N . GLU A 1 125 ? 20.132 13.536 -13.148 1.00 42.66 125 GLU A N 1
ATOM 955 C CA . GLU A 1 125 ? 19.503 13.322 -11.845 1.00 42.66 125 GLU A CA 1
ATOM 956 C C . GLU A 1 125 ? 18.193 12.564 -12.044 1.00 42.66 125 GLU A C 1
ATOM 958 O O . GLU A 1 125 ? 17.101 13.131 -12.075 1.00 42.66 125 GLU A O 1
ATOM 963 N N . THR A 1 126 ? 18.302 11.249 -12.203 1.00 48.38 126 THR A N 1
ATOM 964 C CA . THR A 1 126 ? 17.160 10.344 -12.056 1.00 48.38 126 THR A CA 1
ATOM 965 C C . THR A 1 126 ? 16.900 10.144 -10.559 1.00 48.38 126 THR A C 1
ATOM 967 O O . THR A 1 126 ? 17.759 9.625 -9.850 1.00 48.38 126 THR A O 1
ATOM 970 N N . VAL A 1 127 ? 15.732 10.561 -10.062 1.00 52.50 127 VAL A N 1
ATOM 971 C CA . VAL A 1 127 ? 15.302 10.437 -8.651 1.00 52.50 127 VAL A CA 1
ATOM 972 C C . VAL A 1 127 ? 14.953 8.987 -8.317 1.00 52.50 127 VAL A C 1
ATOM 974 O O . VAL A 1 127 ? 14.945 8.611 -7.150 1.00 52.50 127 VAL A O 1
ATOM 977 N N . ILE A 1 128 ? 14.728 8.148 -9.332 1.00 58.50 128 ILE A N 1
ATOM 978 C CA . ILE A 1 128 ? 14.611 6.703 -9.158 1.00 58.50 128 ILE A CA 1
ATOM 979 C C . ILE A 1 128 ? 16.019 6.100 -9.259 1.00 58.50 128 ILE A C 1
ATOM 981 O O . ILE A 1 128 ? 16.560 6.005 -10.370 1.00 58.50 128 ILE A O 1
ATOM 985 N N . PRO A 1 129 ? 16.641 5.678 -8.140 1.00 58.62 129 PRO A N 1
ATOM 986 C CA . PRO A 1 129 ? 17.922 5.002 -8.208 1.00 58.62 129 PRO A CA 1
ATOM 987 C C . PRO A 1 129 ? 17.761 3.723 -9.031 1.00 58.62 129 PRO A C 1
ATOM 989 O O . PRO A 1 129 ? 16.856 2.922 -8.804 1.00 58.62 129 PRO A O 1
ATOM 992 N N . ASN A 1 130 ? 18.667 3.527 -9.988 1.00 65.38 130 ASN A N 1
ATOM 993 C CA . ASN A 1 130 ? 18.786 2.299 -10.771 1.00 65.38 130 ASN A CA 1
ATOM 994 C C . ASN A 1 130 ? 17.664 2.010 -11.797 1.00 65.38 130 ASN A C 1
ATOM 996 O O . ASN A 1 130 ? 17.540 0.873 -12.249 1.00 65.38 130 ASN A O 1
ATOM 1000 N N . LEU A 1 131 ? 16.884 3.011 -12.240 1.00 70.38 131 LEU A N 1
ATOM 1001 C CA . LEU A 1 131 ? 15.870 2.822 -13.298 1.00 70.38 131 LEU A CA 1
ATOM 1002 C C . LEU A 1 131 ? 16.460 2.201 -14.579 1.00 70.38 131 LEU A C 1
ATOM 1004 O O . LEU A 1 131 ? 15.841 1.343 -15.203 1.00 70.38 131 LEU A O 1
ATOM 1008 N N . ALA A 1 132 ? 17.694 2.577 -14.929 1.00 66.88 132 ALA A N 1
ATOM 1009 C CA . ALA A 1 132 ? 18.407 2.034 -16.082 1.00 66.88 132 ALA A CA 1
ATOM 1010 C C . ALA A 1 132 ? 18.618 0.506 -16.019 1.00 66.88 132 ALA A C 1
ATOM 1012 O O . ALA A 1 132 ? 18.650 -0.127 -17.070 1.00 66.88 132 ALA A O 1
ATOM 1013 N N . ALA A 1 133 ? 18.714 -0.107 -14.830 1.00 71.88 133 ALA A N 1
ATOM 1014 C CA . ALA A 1 133 ? 18.859 -1.562 -14.701 1.00 71.88 133 ALA A CA 1
ATOM 1015 C C . ALA A 1 133 ? 17.563 -2.330 -14.991 1.00 71.88 133 ALA A C 1
ATOM 1017 O O . ALA A 1 133 ? 17.617 -3.502 -15.357 1.00 71.88 133 ALA A O 1
ATOM 1018 N N . TYR A 1 134 ? 16.408 -1.675 -14.865 1.00 74.62 134 TYR A N 1
ATOM 1019 C CA . TYR A 1 134 ? 15.112 -2.263 -15.208 1.00 74.62 134 TYR A CA 1
ATOM 1020 C C . TYR A 1 134 ? 14.763 -2.100 -16.694 1.00 74.62 134 TYR A C 1
ATOM 1022 O O . TYR A 1 134 ? 13.814 -2.714 -17.178 1.00 74.62 134 TYR A O 1
ATOM 1030 N N . ILE A 1 135 ? 15.529 -1.297 -17.439 1.00 78.00 135 ILE A N 1
ATOM 1031 C CA . ILE A 1 135 ? 15.295 -1.029 -18.858 1.00 78.00 135 ILE A CA 1
ATOM 1032 C C . ILE A 1 135 ? 16.177 -1.958 -19.697 1.00 78.00 135 ILE A C 1
ATOM 1034 O O . ILE A 1 135 ? 17.371 -1.729 -19.883 1.00 78.00 135 ILE A O 1
ATOM 1038 N N . GLN A 1 136 ? 15.575 -3.008 -20.254 1.00 80.56 136 GLN A N 1
ATOM 1039 C CA . GLN A 1 136 ? 16.250 -3.902 -21.195 1.00 80.56 136 GLN A CA 1
ATOM 1040 C C . GLN A 1 136 ? 16.049 -3.421 -22.636 1.00 80.56 136 GLN A C 1
ATOM 1042 O O . GLN A 1 136 ? 14.993 -3.619 -23.234 1.00 80.56 136 GLN A O 1
ATOM 1047 N N . ILE A 1 137 ? 17.081 -2.798 -23.211 1.00 79.69 137 ILE A N 1
ATOM 1048 C CA . ILE A 1 137 ? 17.088 -2.401 -24.626 1.00 79.69 137 ILE A CA 1
ATOM 1049 C C . ILE A 1 137 ? 17.595 -3.569 -25.469 1.00 79.69 137 ILE A C 1
ATOM 1051 O O . ILE A 1 137 ? 18.703 -4.071 -25.262 1.00 79.69 137 ILE A O 1
ATOM 1055 N N . ASN A 1 138 ? 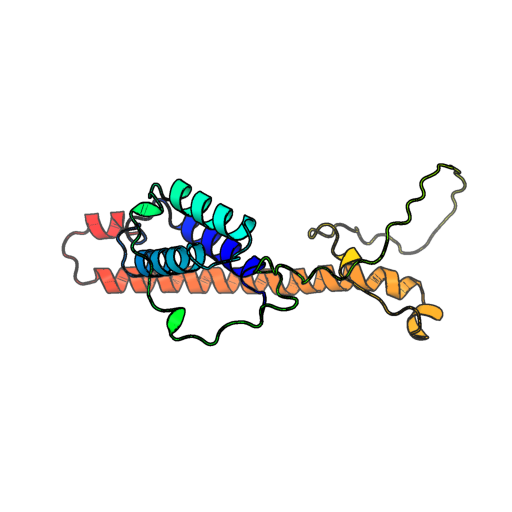16.805 -3.980 -26.460 1.00 79.81 138 ASN A N 1
ATOM 1056 C CA . ASN A 1 138 ? 17.229 -5.004 -27.401 1.00 79.81 138 ASN A CA 1
ATOM 1057 C C . ASN A 1 138 ? 18.306 -4.453 -28.359 1.00 79.81 138 ASN A C 1
ATOM 1059 O O . ASN A 1 138 ? 18.026 -3.615 -29.218 1.00 79.81 138 ASN A O 1
ATOM 1063 N N . LYS A 1 139 ? 19.541 -4.956 -28.223 1.00 70.44 139 LYS A N 1
ATOM 1064 C CA . LYS A 1 139 ? 20.718 -4.543 -29.011 1.00 70.44 139 LYS A CA 1
ATOM 1065 C C . LYS A 1 139 ? 20.687 -4.998 -30.478 1.00 70.44 139 LYS A C 1
ATOM 1067 O O . LYS A 1 139 ? 21.518 -4.544 -31.261 1.00 70.44 139 LYS A O 1
ATOM 1072 N N . SER A 1 140 ? 19.772 -5.893 -30.859 1.00 74.62 140 SER A N 1
ATOM 1073 C CA . SER A 1 140 ? 19.637 -6.358 -32.247 1.00 74.62 140 SER A CA 1
ATOM 1074 C C . SER A 1 140 ? 18.834 -5.400 -33.127 1.00 74.62 140 SER A C 1
ATOM 1076 O O . SER A 1 140 ? 18.768 -5.587 -34.341 1.00 74.62 140 SER A O 1
ATOM 1078 N N . LEU A 1 141 ? 18.193 -4.387 -32.537 1.00 78.12 141 LEU A N 1
ATOM 1079 C CA . LEU A 1 141 ? 17.461 -3.379 -33.290 1.00 78.12 141 LEU A CA 1
ATOM 1080 C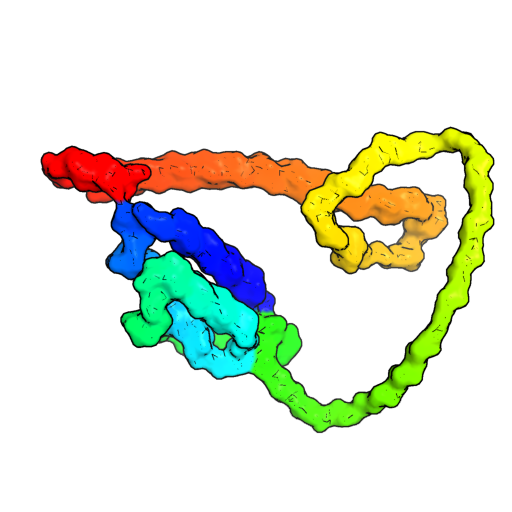 C . LEU A 1 141 ? 18.451 -2.485 -34.043 1.00 78.12 141 LEU A C 1
ATOM 1082 O O . LEU A 1 141 ? 19.252 -1.771 -33.440 1.00 78.12 141 LEU A O 1
ATOM 1086 N N . GLN A 1 142 ? 18.342 -2.492 -35.372 1.00 75.50 142 GLN A N 1
ATOM 1087 C CA . GLN A 1 142 ? 19.183 -1.713 -36.290 1.00 75.50 142 GLN A CA 1
ATOM 1088 C C . GLN A 1 142 ? 19.206 -0.214 -35.953 1.00 75.50 142 GLN A C 1
ATOM 1090 O O . GLN A 1 142 ? 20.236 0.439 -36.093 1.00 75.50 142 GLN A O 1
ATOM 1095 N N . LEU A 1 143 ? 18.103 0.314 -35.413 1.00 78.94 143 LEU A N 1
ATOM 1096 C CA . LEU A 1 143 ? 17.992 1.703 -34.967 1.00 78.94 143 LEU A CA 1
ATOM 1097 C C . LEU A 1 143 ? 19.022 2.066 -33.878 1.00 78.94 143 LEU A C 1
ATOM 1099 O O . LEU A 1 143 ? 19.606 3.145 -33.915 1.00 78.94 143 LEU A O 1
ATOM 1103 N N . PHE A 1 144 ? 19.294 1.156 -32.938 1.00 76.62 144 PHE A N 1
ATOM 1104 C CA . PHE A 1 144 ? 20.276 1.383 -31.872 1.00 76.62 144 PHE A CA 1
ATOM 1105 C C . PHE A 1 144 ? 21.715 1.053 -32.297 1.00 76.62 144 PHE A C 1
ATOM 1107 O O . PHE A 1 144 ? 22.647 1.544 -31.662 1.00 76.62 144 PHE A O 1
ATOM 1114 N N . GLN A 1 145 ? 21.912 0.276 -33.372 1.00 75.62 145 GLN A N 1
ATOM 1115 C CA . GLN A 1 145 ? 23.229 0.111 -34.005 1.00 75.62 145 GLN A CA 1
ATOM 1116 C C . GLN A 1 145 ? 23.624 1.341 -34.829 1.00 75.62 145 GLN A C 1
ATOM 1118 O O . GLN A 1 145 ? 24.779 1.754 -34.782 1.00 75.62 145 GLN A O 1
ATOM 1123 N N . GLN A 1 146 ? 22.669 1.951 -35.540 1.00 79.38 146 GLN A N 1
ATOM 1124 C CA . GLN A 1 146 ? 22.904 3.176 -36.310 1.00 79.38 146 GLN A CA 1
ATOM 1125 C C . GLN A 1 146 ? 23.063 4.407 -35.412 1.00 79.38 146 GLN A C 1
ATOM 1127 O O . GLN A 1 146 ? 23.860 5.289 -35.724 1.00 79.38 146 GLN A O 1
ATOM 1132 N N . GLN A 1 147 ? 22.345 4.469 -34.283 1.00 79.50 147 GLN A N 1
ATOM 1133 C CA . GLN A 1 147 ? 22.403 5.608 -33.369 1.00 79.50 147 GLN A CA 1
ATOM 1134 C C . GLN A 1 147 ? 22.560 5.166 -31.901 1.00 79.50 147 GLN A C 1
ATOM 1136 O O . GLN A 1 147 ? 21.587 5.147 -31.139 1.00 79.50 147 GLN A O 1
ATOM 1141 N N . PRO A 1 148 ? 23.795 4.873 -31.447 1.00 76.06 148 PRO A N 1
ATOM 1142 C CA . PRO A 1 148 ? 24.056 4.443 -30.069 1.00 76.06 148 PRO A CA 1
ATOM 1143 C C . PRO A 1 148 ? 23.711 5.521 -29.028 1.00 76.06 148 PRO A C 1
ATOM 1145 O O . PRO A 1 148 ? 23.395 5.202 -27.881 1.00 76.06 148 PRO A O 1
ATOM 1148 N N . ALA A 1 149 ? 23.699 6.799 -29.424 1.00 78.38 149 ALA A N 1
ATOM 1149 C CA . ALA A 1 149 ? 23.278 7.906 -28.567 1.00 78.38 149 ALA A CA 1
ATOM 1150 C C . ALA A 1 149 ? 21.810 7.784 -28.116 1.00 78.38 149 ALA A C 1
ATOM 1152 O O . ALA A 1 149 ? 21.492 8.135 -26.981 1.00 78.38 149 ALA A O 1
ATOM 1153 N N . LEU A 1 150 ? 20.924 7.232 -28.956 1.00 76.75 150 LEU A N 1
ATOM 1154 C CA . LEU A 1 150 ? 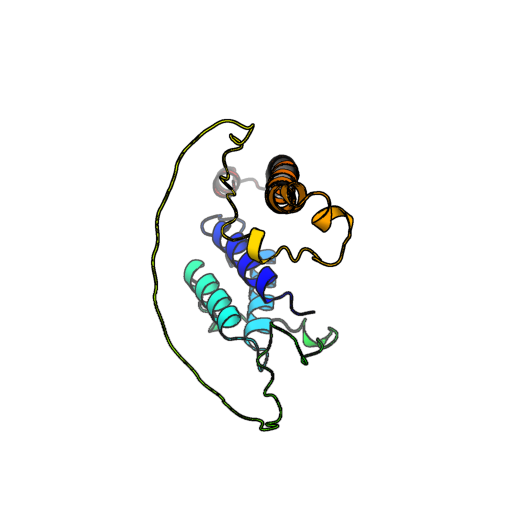19.502 7.094 -28.633 1.00 76.75 150 LEU A CA 1
ATOM 1155 C C . LEU A 1 150 ? 19.288 6.127 -27.462 1.00 76.75 150 LEU A C 1
ATOM 1157 O O . LEU A 1 150 ? 18.487 6.405 -26.574 1.00 76.75 150 LEU A O 1
ATOM 1161 N N . ALA A 1 151 ? 20.068 5.043 -27.401 1.00 76.06 151 ALA A N 1
ATOM 1162 C CA . ALA A 1 151 ? 20.010 4.079 -26.302 1.00 76.06 151 ALA A CA 1
ATOM 1163 C C . ALA A 1 151 ? 20.347 4.716 -24.940 1.00 76.06 151 ALA A C 1
ATOM 1165 O O . ALA A 1 151 ? 19.806 4.301 -23.918 1.00 76.06 151 ALA A O 1
ATOM 1166 N N . ARG A 1 152 ? 21.188 5.761 -24.920 1.00 76.06 152 ARG A N 1
ATOM 1167 C CA . ARG A 1 152 ? 21.514 6.527 -23.705 1.00 76.06 152 ARG A CA 1
ATOM 1168 C C . ARG A 1 152 ? 20.394 7.488 -23.292 1.00 76.06 152 ARG A C 1
ATOM 1170 O O . ARG A 1 152 ? 20.269 7.798 -22.111 1.00 76.06 152 ARG A O 1
ATOM 1177 N N . VAL A 1 153 ? 19.577 7.943 -24.240 1.00 81.50 153 VAL A N 1
ATOM 1178 C CA . VAL A 1 153 ? 18.458 8.864 -23.986 1.00 81.50 153 VAL A CA 1
ATOM 1179 C C . VAL A 1 153 ? 17.218 8.124 -23.482 1.00 81.50 153 VAL A C 1
ATOM 1181 O O . VAL A 1 153 ? 16.457 8.704 -22.714 1.00 81.50 153 VAL A O 1
ATOM 1184 N N . VAL A 1 154 ? 17.029 6.847 -23.837 1.00 83.31 154 VAL A N 1
ATOM 1185 C CA . VAL A 1 154 ? 15.848 6.062 -23.425 1.00 83.31 154 VAL A CA 1
ATOM 1186 C C . VAL A 1 154 ? 15.623 6.085 -21.902 1.00 83.31 154 VAL A C 1
ATOM 1188 O O . VAL A 1 154 ? 14.527 6.470 -21.497 1.00 83.31 154 VAL A O 1
ATOM 1191 N N . PRO A 1 155 ? 16.606 5.778 -21.029 1.00 82.69 155 PRO A N 1
ATOM 1192 C CA . PRO A 1 155 ? 16.385 5.834 -19.581 1.00 82.69 155 PRO A CA 1
ATOM 1193 C C . PRO A 1 155 ? 16.027 7.233 -19.064 1.00 82.69 155 PRO A C 1
ATOM 1195 O O . PRO A 1 155 ? 15.205 7.360 -18.163 1.00 82.69 155 PRO A O 1
ATOM 1198 N N . VAL A 1 156 ? 16.599 8.283 -19.663 1.00 82.62 156 VAL A N 1
ATOM 1199 C CA . VAL A 1 156 ? 16.323 9.683 -19.299 1.00 82.62 156 VAL A CA 1
ATOM 1200 C C . VAL A 1 156 ? 14.912 10.095 -19.723 1.00 82.62 156 VAL A C 1
ATOM 1202 O O . VAL A 1 156 ? 14.209 10.769 -18.974 1.00 82.62 156 VAL A O 1
ATOM 1205 N N . ALA A 1 157 ? 14.480 9.680 -20.915 1.00 83.44 157 ALA A N 1
ATOM 1206 C CA . ALA A 1 157 ? 13.134 9.934 -21.416 1.00 83.44 157 ALA A CA 1
ATOM 1207 C C . ALA A 1 157 ? 12.076 9.218 -20.567 1.00 83.44 157 ALA A C 1
ATOM 1209 O O . ALA A 1 157 ? 11.052 9.815 -20.245 1.00 83.44 157 ALA A O 1
ATOM 1210 N N . VAL A 1 158 ? 12.345 7.975 -20.152 1.00 85.81 158 VAL A N 1
ATOM 1211 C CA . VAL A 1 158 ? 11.460 7.218 -19.257 1.00 85.81 158 VAL A CA 1
ATOM 1212 C C . VAL A 1 158 ? 11.388 7.872 -17.873 1.00 85.81 158 VAL A C 1
ATOM 1214 O O . VAL A 1 158 ? 10.286 8.067 -17.373 1.00 85.81 158 VAL A O 1
ATOM 1217 N N . ASP A 1 159 ? 12.515 8.282 -17.276 1.00 83.06 159 ASP A N 1
ATOM 1218 C CA . ASP A 1 159 ? 12.515 9.008 -15.991 1.00 83.06 159 ASP A CA 1
ATOM 1219 C C . ASP A 1 159 ? 11.687 10.303 -16.071 1.00 83.06 159 ASP A C 1
ATOM 1221 O O . ASP A 1 159 ? 10.859 10.572 -15.199 1.00 83.06 159 ASP A O 1
ATOM 1225 N N . ARG A 1 160 ? 11.841 11.075 -17.157 1.00 82.44 160 ARG A N 1
ATOM 1226 C CA . ARG A 1 160 ? 11.047 12.290 -17.394 1.00 82.44 160 ARG A CA 1
ATOM 1227 C C . ARG A 1 160 ? 9.559 12.000 -17.553 1.00 82.44 160 ARG A C 1
ATOM 1229 O O . ARG A 1 160 ? 8.761 12.654 -16.891 1.00 82.44 160 ARG A O 1
ATOM 1236 N N . ALA A 1 161 ? 9.195 11.012 -18.368 1.00 86.75 161 ALA A N 1
ATOM 1237 C CA . ALA A 1 161 ? 7.801 10.631 -18.578 1.00 86.75 161 ALA A CA 1
ATOM 1238 C C . ALA A 1 161 ? 7.137 10.163 -17.274 1.00 86.75 161 ALA A C 1
ATOM 1240 O O . ALA A 1 161 ? 6.003 10.535 -16.983 1.00 86.75 161 ALA A O 1
ATOM 1241 N N . ILE A 1 162 ? 7.858 9.397 -16.447 1.00 85.69 162 ILE A N 1
ATOM 1242 C CA . ILE A 1 162 ? 7.367 8.971 -15.132 1.00 85.69 162 ILE A CA 1
ATOM 1243 C C . ILE A 1 162 ? 7.057 10.191 -14.256 1.00 85.69 162 ILE A C 1
ATOM 1245 O O . ILE A 1 162 ? 5.977 10.262 -13.673 1.00 85.69 162 ILE A O 1
ATOM 1249 N N . ARG A 1 163 ? 7.956 11.177 -14.180 1.00 80.75 163 ARG A N 1
ATOM 1250 C CA . ARG A 1 163 ? 7.745 12.388 -13.365 1.00 80.75 163 ARG A CA 1
ATOM 1251 C C . ARG A 1 163 ? 6.594 13.246 -13.854 1.00 80.75 163 ARG A C 1
ATOM 1253 O O . ARG A 1 163 ? 5.786 13.687 -13.040 1.00 80.75 163 ARG A O 1
ATOM 1260 N N . GLU A 1 164 ? 6.529 13.457 -15.165 1.00 86.12 164 GLU A N 1
ATOM 1261 C CA . GLU A 1 164 ? 5.481 14.249 -15.807 1.00 86.12 164 GLU A CA 1
ATOM 1262 C C . GLU A 1 164 ? 4.095 13.660 -15.536 1.00 86.12 164 GLU A C 1
ATOM 1264 O O . GLU A 1 164 ? 3.131 14.401 -15.383 1.00 86.12 164 GLU A O 1
ATOM 1269 N N . ILE A 1 165 ? 3.993 12.334 -15.411 1.00 88.50 165 ILE A N 1
ATOM 1270 C CA . ILE A 1 165 ? 2.738 11.657 -15.081 1.00 88.50 165 ILE A CA 1
ATOM 1271 C C . ILE A 1 165 ? 2.474 11.666 -13.570 1.00 88.50 165 ILE A C 1
ATOM 1273 O O . ILE A 1 165 ? 1.354 11.963 -13.152 1.00 88.50 165 ILE A O 1
ATOM 1277 N N . ILE A 1 166 ? 3.471 11.341 -12.738 1.00 86.94 166 ILE A N 1
ATOM 1278 C CA . ILE A 1 166 ? 3.284 11.202 -11.285 1.00 86.94 166 ILE A CA 1
ATOM 1279 C C . ILE A 1 166 ? 2.823 12.517 -10.666 1.00 86.94 166 ILE A C 1
ATOM 1281 O O . ILE A 1 166 ? 1.851 12.511 -9.916 1.00 86.94 166 ILE A O 1
ATOM 1285 N N . GLN A 1 167 ? 3.486 13.633 -10.975 1.00 81.81 167 GLN A N 1
ATOM 1286 C CA . GLN A 1 167 ? 3.206 14.909 -10.320 1.00 81.81 167 GLN A CA 1
ATOM 1287 C C . GLN A 1 167 ? 1.727 15.341 -10.438 1.00 81.81 167 GLN A C 1
ATOM 1289 O O . GLN A 1 167 ? 1.066 15.463 -9.402 1.00 81.81 167 GLN A O 1
ATOM 1294 N N . PRO A 1 168 ? 1.136 15.473 -11.642 1.00 88.56 168 PRO A N 1
ATOM 1295 C CA . PRO A 1 168 ? -0.261 15.876 -11.773 1.00 88.56 168 PRO A CA 1
ATOM 1296 C C . PRO A 1 168 ? -1.250 14.800 -11.299 1.00 88.56 168 PRO A C 1
ATOM 1298 O O . PRO A 1 168 ? -2.382 15.125 -10.935 1.00 88.56 168 PRO A O 1
ATOM 1301 N N . VAL A 1 169 ? -0.870 13.515 -11.296 1.00 91.38 169 VAL A N 1
ATOM 1302 C CA . VAL A 1 169 ? -1.705 12.448 -10.723 1.00 91.38 169 VAL A CA 1
ATOM 1303 C C . VAL A 1 169 ? -1.751 12.558 -9.204 1.00 91.38 169 VAL A C 1
ATOM 1305 O O . VAL A 1 169 ? -2.844 12.479 -8.644 1.00 91.38 169 VAL A O 1
ATOM 1308 N N . VAL A 1 170 ? -0.615 12.772 -8.537 1.00 91.12 170 VAL A N 1
ATOM 1309 C CA . VAL A 1 170 ? -0.558 12.930 -7.078 1.00 91.12 170 VAL A CA 1
ATOM 1310 C C . VAL A 1 170 ? -1.317 14.180 -6.654 1.00 91.12 170 VAL A C 1
ATOM 1312 O O . VAL A 1 170 ? -2.188 14.078 -5.795 1.00 91.12 170 VAL A O 1
ATOM 1315 N N . GLU A 1 171 ? -1.064 15.325 -7.290 1.00 88.06 171 GLU A N 1
ATOM 1316 C CA . GLU A 1 171 ? -1.738 16.586 -6.960 1.00 88.06 171 GLU A CA 1
ATOM 1317 C C . GLU A 1 171 ? -3.263 16.446 -7.059 1.00 88.06 171 GLU A C 1
ATOM 1319 O O . GLU A 1 171 ? -3.974 16.692 -6.082 1.00 88.06 171 GLU A O 1
ATOM 1324 N N . ARG A 1 172 ? -3.780 15.937 -8.188 1.00 92.12 172 ARG A N 1
ATOM 1325 C CA . ARG A 1 172 ? -5.225 15.707 -8.351 1.00 92.12 172 ARG A CA 1
ATOM 1326 C C . ARG A 1 172 ? -5.775 14.679 -7.363 1.00 92.12 172 ARG A C 1
ATOM 1328 O O . ARG A 1 172 ? -6.858 14.890 -6.819 1.00 92.12 172 ARG A O 1
ATOM 1335 N N . SER A 1 173 ? -5.055 13.582 -7.124 1.00 92.75 173 SER A N 1
ATOM 1336 C CA . SER A 1 173 ? -5.512 12.516 -6.221 1.00 92.75 173 SER A CA 1
ATOM 1337 C C . SER A 1 173 ? -5.608 13.005 -4.781 1.00 92.75 173 SER A C 1
ATOM 1339 O O . SER A 1 173 ? -6.604 12.730 -4.119 1.00 92.75 173 SER A O 1
ATOM 1341 N N . VAL A 1 174 ? -4.625 13.776 -4.309 1.00 91.19 174 VAL A N 1
ATOM 1342 C CA . VAL A 1 174 ? -4.634 14.364 -2.964 1.00 91.19 174 VAL A CA 1
ATOM 1343 C C . VAL A 1 174 ? -5.767 15.374 -2.833 1.00 91.19 174 VAL A C 1
ATOM 1345 O O . VAL A 1 174 ? -6.506 15.316 -1.855 1.00 91.19 174 VAL A O 1
ATOM 1348 N N . THR A 1 175 ? -5.977 16.255 -3.816 1.00 91.25 175 THR A N 1
ATOM 1349 C CA . THR A 1 175 ? -7.097 17.208 -3.772 1.00 91.25 175 THR A CA 1
ATOM 1350 C C . THR A 1 175 ? -8.446 16.497 -3.690 1.00 91.25 175 THR A C 1
ATOM 1352 O O . THR A 1 175 ? -9.262 16.837 -2.832 1.00 91.25 175 THR A O 1
ATOM 1355 N N . ILE A 1 176 ? -8.684 15.494 -4.543 1.00 92.25 176 ILE A N 1
ATOM 1356 C CA . ILE A 1 176 ? -9.940 14.734 -4.537 1.00 92.25 176 ILE A CA 1
ATOM 1357 C C . ILE A 1 176 ? -10.091 13.969 -3.222 1.00 92.25 176 ILE A C 1
ATOM 1359 O O . ILE A 1 176 ? -11.155 14.044 -2.612 1.00 92.25 176 ILE A O 1
ATOM 1363 N N . ALA A 1 177 ? -9.046 13.278 -2.759 1.00 88.38 177 ALA A N 1
ATOM 1364 C CA . ALA A 1 177 ? -9.077 12.528 -1.508 1.00 88.38 177 ALA A CA 1
ATOM 1365 C C . ALA A 1 177 ? -9.366 13.442 -0.311 1.00 88.38 177 ALA A C 1
ATOM 1367 O O . ALA A 1 177 ? -10.271 13.151 0.461 1.00 88.38 177 ALA A O 1
ATOM 1368 N N . CYS A 1 178 ? -8.676 14.579 -0.186 1.00 89.25 178 CYS A N 1
ATOM 1369 C CA . CYS A 1 178 ? -8.884 15.522 0.913 1.00 89.25 178 CYS A CA 1
ATOM 1370 C C . CYS A 1 178 ? -10.287 16.138 0.892 1.00 89.25 178 CYS A C 1
ATOM 1372 O O . CYS A 1 178 ? -10.942 16.193 1.932 1.00 89.25 178 CYS A O 1
ATOM 1374 N N . ASN A 1 179 ? -10.772 16.571 -0.275 1.00 89.06 179 ASN A N 1
ATOM 1375 C CA . ASN A 1 179 ? -12.115 17.141 -0.385 1.00 89.06 179 ASN A CA 1
ATOM 1376 C C . ASN A 1 179 ? -13.197 16.088 -0.119 1.00 89.06 179 ASN A C 1
ATOM 1378 O O . ASN A 1 179 ? -14.152 16.367 0.598 1.00 89.06 179 ASN A O 1
ATOM 1382 N N . THR A 1 180 ? -13.026 14.870 -0.635 1.00 90.94 180 THR A N 1
ATOM 1383 C CA . THR A 1 180 ? -13.981 13.774 -0.415 1.00 90.94 180 THR A CA 1
ATOM 1384 C C . THR A 1 180 ? -13.996 13.344 1.047 1.00 90.94 180 THR A C 1
ATOM 1386 O O . THR A 1 180 ? -15.070 13.200 1.616 1.00 90.94 180 THR A O 1
ATOM 1389 N N . SER A 1 181 ? -12.830 13.183 1.682 1.00 87.88 181 SER A N 1
ATOM 1390 C CA . SER A 1 181 ? -12.738 12.851 3.108 1.00 87.88 181 SER A CA 1
ATOM 1391 C C . SER A 1 181 ? -13.374 13.931 3.974 1.00 87.88 181 SER A C 1
ATOM 1393 O O . SER A 1 181 ? -14.109 13.603 4.898 1.00 87.88 181 SER A O 1
ATOM 1395 N N . ARG A 1 182 ? -13.160 15.213 3.649 1.00 85.00 182 ARG A N 1
ATOM 1396 C CA . ARG A 1 182 ? -13.819 16.323 4.346 1.00 85.00 182 ARG A CA 1
ATOM 1397 C C . ARG A 1 182 ? -15.336 16.236 4.222 1.00 85.00 182 ARG A C 1
ATOM 1399 O O . ARG A 1 182 ? -16.020 16.3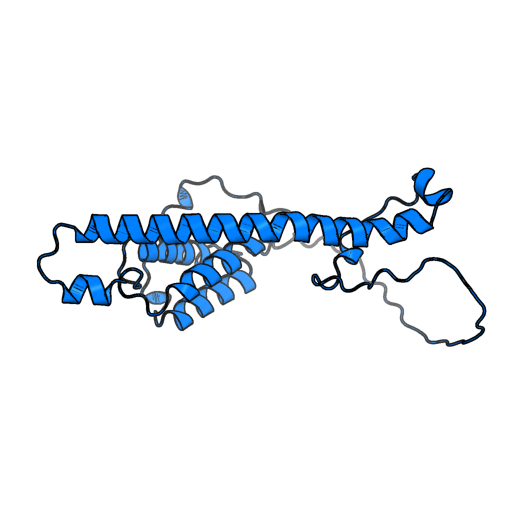30 5.229 1.00 85.00 182 ARG A O 1
ATOM 1406 N N . GLU A 1 183 ? -15.855 16.037 3.015 1.00 85.94 183 GLU A N 1
ATOM 1407 C CA . GLU A 1 183 ? -17.301 15.956 2.791 1.00 85.94 183 GLU A CA 1
ATOM 1408 C C . GLU A 1 183 ? -17.920 14.727 3.472 1.00 85.94 183 GLU A C 1
ATOM 1410 O O . GLU A 1 183 ? -18.992 14.819 4.066 1.00 85.94 183 GLU A O 1
ATOM 1415 N N . LEU A 1 184 ? -17.228 13.582 3.442 1.00 86.06 184 LEU A N 1
ATOM 1416 C CA . LEU A 1 184 ? -17.651 12.370 4.144 1.00 86.06 184 LEU A CA 1
ATOM 1417 C C . LEU A 1 184 ? -17.720 12.593 5.653 1.00 86.06 184 LEU A C 1
ATOM 1419 O O . LEU A 1 184 ? -18.741 12.271 6.249 1.00 86.06 184 LEU A O 1
ATOM 1423 N N . LEU A 1 185 ? -16.683 13.188 6.248 1.00 83.50 185 LEU A N 1
ATOM 1424 C CA . LEU A 1 185 ? -16.679 13.529 7.669 1.00 83.50 185 LEU A CA 1
ATOM 1425 C C . LEU A 1 185 ? -17.819 14.497 7.997 1.00 83.50 185 LEU A C 1
ATOM 1427 O O . LEU A 1 185 ? -18.627 14.207 8.872 1.00 83.50 185 LEU A O 1
ATOM 1431 N N . THR A 1 186 ? -17.953 15.603 7.263 1.00 80.25 186 THR A N 1
ATOM 1432 C CA . THR A 1 186 ? -19.038 16.569 7.489 1.00 80.25 186 THR A CA 1
ATOM 1433 C C . THR A 1 186 ? -20.406 15.899 7.429 1.00 80.25 186 THR A C 1
ATOM 1435 O O . THR A 1 186 ? -21.244 16.146 8.290 1.00 80.25 186 THR A O 1
ATOM 1438 N N . LYS A 1 187 ? -20.635 15.017 6.451 1.00 84.00 187 LYS A N 1
ATOM 1439 C CA . LYS A 1 187 ? -21.903 14.299 6.306 1.00 84.00 187 LYS A CA 1
ATOM 1440 C C . LYS A 1 187 ? -22.141 13.303 7.442 1.00 84.00 187 LYS A C 1
ATOM 1442 O O . LYS A 1 187 ? -23.244 13.270 7.981 1.00 84.00 187 LYS A O 1
ATOM 1447 N N . ASP A 1 188 ? -21.135 12.517 7.814 1.00 80.12 188 ASP A N 1
ATOM 1448 C CA . ASP A 1 188 ? -21.243 11.520 8.886 1.00 80.12 188 ASP A CA 1
ATOM 1449 C C . ASP A 1 188 ? -21.476 12.184 10.258 1.00 80.12 188 ASP A C 1
ATOM 1451 O O . ASP A 1 188 ? -22.124 11.596 11.123 1.00 80.12 188 ASP A O 1
ATOM 1455 N N . PHE A 1 189 ? -21.026 13.433 10.434 1.00 77.19 189 PHE A N 1
ATOM 1456 C CA . PHE A 1 189 ? -21.212 14.233 11.649 1.00 77.19 189 PHE A CA 1
ATOM 1457 C C . PHE A 1 189 ? -22.313 15.309 11.551 1.00 77.19 189 PHE A C 1
ATOM 1459 O O . PHE A 1 189 ? -22.533 16.033 12.519 1.00 77.19 189 PHE A O 1
ATOM 1466 N N . ALA A 1 190 ? -23.058 15.412 10.442 1.00 76.69 190 ALA A N 1
ATOM 1467 C CA . ALA A 1 190 ? -24.042 16.485 10.223 1.00 76.69 190 ALA A CA 1
ATOM 1468 C C . ALA A 1 190 ? -25.206 16.495 11.235 1.00 76.69 190 ALA A C 1
ATOM 1470 O O . ALA A 1 190 ? -25.859 17.519 11.419 1.00 76.69 190 ALA A O 1
ATOM 1471 N N . MET A 1 191 ? -25.478 15.356 11.880 1.00 76.69 191 MET A N 1
ATOM 1472 C CA . MET A 1 191 ? -26.491 15.216 12.935 1.00 76.69 191 MET A CA 1
ATOM 1473 C C . MET A 1 191 ? -25.892 15.118 14.346 1.00 76.69 191 MET A C 1
ATOM 1475 O O . MET A 1 191 ? -26.629 14.874 15.299 1.00 76.69 191 MET A O 1
ATOM 1479 N N . GLU A 1 192 ? -24.576 15.275 14.503 1.00 76.94 192 GLU A N 1
ATOM 1480 C CA . GLU A 1 192 ? -23.916 15.181 15.805 1.00 76.94 192 GLU A CA 1
ATOM 1481 C C . GLU A 1 192 ? -24.102 16.504 16.584 1.00 76.94 192 GLU A C 1
ATOM 1483 O O . GLU A 1 192 ? -23.646 17.551 16.126 1.00 76.94 192 GLU A O 1
ATOM 1488 N N . PRO A 1 193 ? -24.763 16.497 17.759 1.00 68.88 193 PRO A N 1
ATOM 1489 C CA . PRO A 1 193 ? -25.089 17.721 18.499 1.00 68.88 193 PRO A CA 1
ATOM 1490 C C . PRO A 1 193 ? -23.906 18.325 19.280 1.00 68.88 193 PRO A C 1
ATOM 1492 O O . PRO A 1 193 ? -24.016 19.451 19.761 1.00 68.88 193 PRO A O 1
ATOM 1495 N N . ASP A 1 194 ? -22.792 17.599 19.440 1.00 75.25 194 ASP A N 1
ATOM 1496 C CA . ASP A 1 194 ? -21.607 18.053 20.181 1.00 75.25 194 ASP A CA 1
ATOM 1497 C C . ASP A 1 194 ? -20.468 18.469 19.234 1.00 75.25 194 ASP A C 1
ATOM 1499 O O . ASP A 1 194 ? -19.726 17.642 18.696 1.00 75.25 194 ASP A O 1
ATOM 1503 N N . GLU A 1 195 ? -20.290 19.781 19.082 1.00 69.12 195 GLU A N 1
ATOM 1504 C CA . GLU A 1 195 ? -19.271 20.417 18.236 1.00 69.12 195 GLU A CA 1
ATOM 1505 C C . GLU A 1 195 ? -17.835 19.979 18.587 1.00 69.12 195 GLU A C 1
ATOM 1507 O O . GLU A 1 195 ? -16.966 19.868 17.715 1.00 69.12 195 GLU A O 1
ATOM 1512 N N . LYS A 1 196 ? -17.573 19.626 19.854 1.00 70.31 196 LYS A N 1
ATOM 1513 C CA . LYS A 1 196 ? -16.246 19.160 20.292 1.00 70.31 196 LYS A CA 1
ATOM 1514 C C . LYS A 1 196 ? -15.880 17.810 19.684 1.00 70.31 196 LYS A C 1
ATOM 1516 O O . LYS A 1 196 ? -14.694 17.513 19.532 1.00 70.31 196 LYS A O 1
ATOM 1521 N N . ARG A 1 197 ? -16.870 16.988 19.327 1.00 66.12 197 ARG A N 1
ATOM 1522 C CA . ARG A 1 197 ? -16.644 15.695 18.667 1.00 66.12 197 ARG A CA 1
ATOM 1523 C C . ARG A 1 197 ? -16.282 15.872 17.195 1.00 66.12 197 ARG A C 1
ATOM 1525 O O . ARG A 1 197 ? -15.425 15.136 16.718 1.00 66.12 197 ARG A O 1
ATOM 1532 N N . VAL A 1 198 ? -16.842 16.881 16.528 1.00 65.88 198 VAL A N 1
ATOM 1533 C CA . VAL A 1 198 ? -16.532 17.234 15.130 1.00 65.88 198 VAL A CA 1
ATOM 1534 C C . VAL A 1 198 ? -15.110 17.790 15.005 1.00 65.88 198 VAL A C 1
ATOM 1536 O O . VAL A 1 198 ? -14.337 17.351 14.155 1.00 65.88 198 VAL A O 1
ATOM 1539 N N . LEU A 1 199 ? -14.720 18.686 15.919 1.00 63.94 199 LEU A N 1
ATOM 1540 C CA . LEU A 1 199 ? -13.363 19.249 15.981 1.00 63.94 199 LEU A CA 1
ATOM 1541 C C . LEU A 1 199 ? -12.296 18.207 16.327 1.00 63.94 199 LEU A C 1
ATOM 1543 O O . LEU A 1 199 ? -11.169 18.305 15.863 1.00 63.94 199 LEU A O 1
ATOM 1547 N N . LYS A 1 200 ? -12.642 17.202 17.137 1.00 64.88 200 LYS A N 1
ATOM 1548 C CA . LYS A 1 200 ? -11.738 16.094 17.473 1.00 64.88 200 LYS A CA 1
ATOM 1549 C C . LYS A 1 200 ? -11.612 15.067 16.337 1.00 64.88 200 LYS A C 1
ATOM 1551 O O . LYS A 1 200 ? -10.690 14.254 16.375 1.00 64.88 200 LYS A O 1
ATOM 1556 N N . ALA A 1 201 ? -12.550 15.067 15.389 1.00 59.22 201 ALA A N 1
ATOM 1557 C CA . ALA A 1 201 ? -12.624 14.150 14.252 1.00 59.22 201 ALA A CA 1
ATOM 1558 C C . ALA A 1 201 ? -11.913 14.661 12.984 1.00 59.22 201 ALA A C 1
ATOM 1560 O O . ALA A 1 201 ? -11.548 13.842 12.138 1.00 59.22 201 ALA A O 1
ATOM 1561 N N . SER A 1 202 ? -11.742 15.982 12.862 1.00 56.00 202 SER A N 1
ATOM 1562 C CA . SER A 1 202 ? -11.051 16.663 11.752 1.00 56.00 202 SER A CA 1
ATOM 1563 C C . SER A 1 202 ? -9.544 16.748 11.981 1.00 56.00 202 SER A C 1
ATOM 1565 O O . SER A 1 202 ? -8.811 16.728 10.969 1.00 56.00 202 SER A O 1
#

Secondary structure (DSSP, 8-state):
---HHHHHHHHHHHHHHTTT-STTSTTSHHHHHHHHHHHHHHTSTTB-HHHHHHHHHHHHHHT--GGGSPPPS-GGGSPPPP-TT-TTB-------------------------------------SSTTHHHH----TT-HHHHH-HHHHHHHHHHHHHHHHHHHHHHHHHHHHHHHHHHHHHHHHHTTT-S-HHHHHHH-

Radius of gyration: 25.52 Å; chains: 1; bounding box: 70×52×57 Å

Organism: NCBI:txid215587

InterPro domains:
  IPR024557 CCR4-NOT transcription complex subunit 1, domain 4 [PF12842] (148-201)
  IPR032191 CCR4-NOT transcription complex subunit 1, CAF1-binding domain [PF16415] (4-81)
  IPR040398 CCR4-NOT transcription complex subunit 1 [PTHR13162] (1-202)

Sequence (202 aa):
RGWLIDVVPFAAKILEAAKGVTVFSSSNPWIRGLLMTLAELYNLPDLKLNLKFEIEVLCKNLGIELKDIEPSKLLHKRQKPRLDGNPDFNVKAPVAAQPQASSHSGMQQQASAKAPGDLNSIPAETVIPNLAAYIQINKSLQLFQQQPALARVVPVAVDRAIREIIQPVVERSVTIACNTSRELLTKDFAMEPDEKRVLKAS

Foldseek 3Di:
DQCLVPVLLVVLVVLLVCALQPCSACPNPVVLVVLLQLLQVLPDPQFDVVSVVSNCVSCVSSVHHSVVRHHDPPCVPDDDDDPVPHPGGDDPPDDDDDDDDDDDDDDDDDDDDDDDDDDPPDPPPQVDPPLVVVDDDDPPPVVCVVPVVVNVCVSVVVSVVVVVVVVVVVVVVCVCVVVVVVVVLCVVCVPPPDVVVSVSND